Protein AF-A0A8B3CNL2-F1 (afdb_monomer_lite)

Radius of gyration: 16.69 Å; chains: 1; bounding box: 43×37×47 Å

Organism: NCBI:txid2202203

Structure (mmCIF, N/CA/C/O backbone):
data_AF-A0A8B3CNL2-F1
#
_entry.id   AF-A0A8B3CNL2-F1
#
loop_
_atom_site.group_PDB
_atom_site.id
_atom_site.type_symbol
_atom_site.label_atom_id
_atom_site.label_alt_id
_atom_site.label_comp_id
_atom_site.label_asym_id
_atom_site.label_entity_id
_atom_site.label_seq_id
_atom_site.pdbx_PDB_ins_code
_atom_site.Cartn_x
_atom_site.Cartn_y
_atom_site.Cartn_z
_atom_site.occupancy
_atom_site.B_iso_or_equiv
_atom_site.auth_seq_id
_atom_site.auth_comp_id
_atom_site.auth_asym_id
_atom_site.auth_atom_id
_atom_site.pdbx_PDB_model_num
ATOM 1 N N . MET A 1 1 ? 5.196 19.266 25.431 1.00 37.97 1 MET A N 1
ATOM 2 C CA . MET A 1 1 ? 5.247 17.892 25.971 1.00 37.97 1 MET A CA 1
ATOM 3 C C . MET A 1 1 ? 4.183 17.103 25.233 1.00 37.97 1 MET A C 1
ATOM 5 O O . MET A 1 1 ? 3.010 17.310 25.505 1.00 37.97 1 MET A O 1
ATOM 9 N N . GLN A 1 2 ? 4.574 16.337 24.215 1.00 43.78 2 GLN A N 1
ATOM 10 C CA . GLN A 1 2 ? 3.650 15.496 23.451 1.00 43.78 2 GLN A CA 1
ATOM 11 C C . GLN A 1 2 ? 3.254 14.327 24.362 1.00 43.78 2 GLN A C 1
ATOM 13 O O . GLN A 1 2 ? 4.122 13.695 24.964 1.00 43.78 2 GLN A O 1
ATOM 18 N N . THR A 1 3 ? 1.959 14.149 24.612 1.00 53.44 3 THR A N 1
ATOM 19 C CA . THR A 1 3 ? 1.477 13.193 25.622 1.00 53.44 3 THR A CA 1
ATOM 20 C C . THR A 1 3 ? 1.691 11.755 25.136 1.00 53.44 3 THR A C 1
ATOM 22 O O . THR A 1 3 ? 1.589 11.479 23.944 1.00 53.44 3 THR A O 1
ATOM 25 N N . GLY A 1 4 ? 1.997 10.816 26.039 1.00 67.25 4 GLY A N 1
ATOM 26 C CA . GLY A 1 4 ? 2.358 9.438 25.661 1.00 67.25 4 GLY A CA 1
ATOM 27 C C . GLY A 1 4 ? 1.296 8.680 24.845 1.00 67.25 4 GLY A C 1
ATOM 28 O O . GLY A 1 4 ? 1.639 7.748 24.124 1.00 67.25 4 GLY A O 1
ATOM 29 N N . ALA A 1 5 ? 0.026 9.094 24.914 1.00 62.75 5 ALA A N 1
ATOM 30 C CA . ALA A 1 5 ? -1.052 8.552 24.086 1.00 62.75 5 ALA A CA 1
ATOM 31 C C . ALA A 1 5 ? -0.932 8.996 22.617 1.00 62.75 5 ALA A C 1
ATOM 33 O O . ALA A 1 5 ? -0.961 8.160 21.721 1.00 62.75 5 ALA A O 1
ATOM 34 N N . GLU A 1 6 ? -0.683 10.286 22.373 1.00 66.62 6 GLU A N 1
ATOM 35 C CA . GLU A 1 6 ? -0.490 10.833 21.025 1.00 66.62 6 GLU A CA 1
ATOM 36 C C . GLU A 1 6 ? 0.709 10.179 20.324 1.00 66.62 6 GLU A C 1
ATOM 38 O O . GLU A 1 6 ? 0.633 9.807 19.153 1.00 66.62 6 GLU A O 1
ATOM 43 N N . GLN A 1 7 ? 1.802 9.969 21.062 1.00 68.38 7 GLN A N 1
ATOM 44 C CA . GLN A 1 7 ? 2.994 9.320 20.524 1.00 68.38 7 GLN A CA 1
ATOM 45 C C . GLN A 1 7 ? 2.753 7.839 20.197 1.00 68.38 7 GLN A C 1
ATOM 47 O O . GLN A 1 7 ? 3.149 7.375 19.130 1.00 68.38 7 GLN A O 1
ATOM 52 N N . LYS A 1 8 ? 2.019 7.118 21.054 1.00 71.25 8 LYS A N 1
ATOM 53 C CA . LYS A 1 8 ? 1.598 5.737 20.784 1.00 71.25 8 LYS A CA 1
ATOM 54 C C . LYS A 1 8 ? 0.733 5.641 19.523 1.00 71.25 8 LYS A C 1
ATOM 56 O O . LYS A 1 8 ? 0.956 4.750 18.706 1.00 71.25 8 LYS A O 1
ATOM 61 N N . THR A 1 9 ? -0.216 6.557 19.346 1.00 72.38 9 THR A N 1
ATOM 62 C CA . THR A 1 9 ? -1.092 6.597 18.167 1.00 72.38 9 THR A CA 1
ATOM 63 C C . THR A 1 9 ? -0.294 6.896 16.897 1.00 72.38 9 THR A C 1
ATOM 65 O O . THR A 1 9 ? -0.467 6.212 15.890 1.00 72.38 9 THR A O 1
ATOM 68 N N . GLN A 1 10 ? 0.671 7.820 16.942 1.00 68.75 10 GLN A N 1
ATOM 69 C CA . GLN A 1 10 ? 1.579 8.071 15.813 1.00 68.75 10 GLN A CA 1
ATOM 70 C C . GLN A 1 10 ? 2.458 6.859 15.466 1.00 68.75 10 GLN A C 1
ATOM 72 O O . GLN A 1 10 ? 2.643 6.554 14.286 1.00 68.75 10 GLN A O 1
ATOM 77 N N . ASP A 1 11 ? 2.970 6.132 16.460 1.00 71.69 11 ASP A N 1
ATOM 78 C CA . ASP A 1 11 ? 3.760 4.919 16.222 1.00 71.69 11 ASP A CA 1
ATOM 79 C C . ASP A 1 11 ? 2.906 3.785 15.631 1.00 71.69 11 ASP A C 1
ATOM 81 O O . ASP A 1 11 ? 3.367 3.052 14.753 1.00 71.69 11 ASP A O 1
ATOM 85 N N . GLN A 1 12 ? 1.632 3.684 16.022 1.00 71.38 12 GLN A N 1
ATOM 86 C CA . GLN A 1 12 ? 0.676 2.765 15.398 1.00 71.38 12 GLN A CA 1
ATOM 87 C C . GLN A 1 12 ? 0.385 3.128 13.940 1.00 71.38 12 GLN A C 1
ATOM 89 O O . GLN A 1 12 ? 0.346 2.228 13.102 1.00 71.38 12 GLN A O 1
ATOM 94 N N . VAL A 1 13 ? 0.243 4.418 13.608 1.00 69.56 13 VAL A N 1
ATOM 95 C CA . VAL A 1 13 ? 0.100 4.868 12.211 1.00 69.56 13 VAL A CA 1
ATOM 96 C C . VAL A 1 13 ? 1.340 4.502 11.398 1.00 69.56 13 VAL A C 1
ATOM 98 O O . VAL A 1 13 ? 1.204 3.987 10.293 1.00 69.56 13 VAL A O 1
ATOM 101 N N . ARG A 1 14 ? 2.548 4.708 11.938 1.00 69.00 14 ARG A N 1
ATOM 102 C CA . ARG A 1 14 ? 3.799 4.324 11.260 1.00 69.00 14 ARG A CA 1
ATOM 103 C C . ARG A 1 14 ? 3.884 2.816 11.028 1.00 69.00 14 ARG A C 1
ATOM 105 O O . ARG A 1 14 ? 4.219 2.408 9.920 1.00 69.00 14 ARG A O 1
ATOM 112 N N . LYS A 1 15 ? 3.529 2.002 12.032 1.00 69.25 15 LYS A N 1
ATOM 113 C CA . LYS A 1 15 ? 3.458 0.536 11.906 1.00 69.25 15 LYS A CA 1
ATOM 114 C C . LYS A 1 15 ? 2.425 0.118 10.858 1.00 69.25 15 LYS A C 1
ATOM 116 O O . LYS A 1 15 ? 2.723 -0.755 10.063 1.00 69.25 15 LYS A O 1
ATOM 121 N N . LEU A 1 16 ? 1.242 0.738 10.826 1.00 70.06 16 LEU A N 1
ATOM 122 C CA . LEU A 1 16 ? 0.204 0.484 9.814 1.00 70.06 16 LEU A CA 1
ATOM 123 C C . LEU A 1 16 ? 0.663 0.880 8.408 1.00 70.06 16 LEU A C 1
ATOM 125 O O . LEU A 1 16 ? 0.439 0.149 7.450 1.00 70.06 16 LEU A O 1
ATOM 129 N N . PHE A 1 17 ? 1.331 2.019 8.277 1.00 67.88 17 PHE A N 1
ATOM 130 C CA . PHE A 1 17 ? 1.839 2.488 6.998 1.00 67.88 17 PHE A CA 1
ATOM 131 C C . PHE A 1 17 ? 2.922 1.555 6.434 1.00 67.88 17 PHE A C 1
ATOM 133 O O . PHE A 1 17 ? 2.858 1.191 5.263 1.00 67.88 17 PHE A O 1
ATOM 140 N N . SER A 1 18 ? 3.862 1.090 7.266 1.00 61.88 18 SER A N 1
ATOM 141 C CA . SER A 1 18 ? 4.955 0.206 6.827 1.00 61.88 18 SER A CA 1
ATOM 142 C C . SER A 1 18 ? 4.516 -1.211 6.440 1.00 61.88 18 SER A C 1
ATOM 144 O O . SER A 1 18 ? 5.281 -1.930 5.796 1.00 61.88 18 SER A O 1
ATOM 146 N N . VAL A 1 19 ? 3.301 -1.618 6.823 1.00 59.56 19 VAL A N 1
ATOM 147 C CA . VAL A 1 19 ? 2.762 -2.968 6.589 1.00 59.56 19 VAL A CA 1
ATOM 148 C C . VAL A 1 19 ? 1.563 -3.027 5.641 1.00 59.56 19 VAL A C 1
ATOM 150 O O . VAL A 1 19 ? 1.263 -4.114 5.155 1.00 59.56 19 VAL A O 1
ATOM 153 N N . LEU A 1 20 ? 0.853 -1.913 5.406 1.00 60.22 20 LEU A N 1
ATOM 154 C CA . LEU A 1 20 ? -0.272 -1.810 4.454 1.00 60.22 20 LEU A CA 1
ATOM 155 C C . LEU A 1 20 ? 0.169 -1.435 3.038 1.00 60.22 20 LEU A C 1
ATOM 157 O O . LEU A 1 20 ? -0.590 -1.651 2.088 1.00 60.22 20 LEU A O 1
ATOM 161 N N . TYR A 1 21 ? 1.389 -0.915 2.914 1.00 57.56 21 TYR A N 1
ATOM 162 C CA . TYR A 1 21 ? 2.076 -0.683 1.648 1.00 57.56 21 TYR A CA 1
ATOM 163 C C . TYR A 1 21 ? 3.350 -1.538 1.545 1.00 57.56 21 TYR A C 1
ATOM 165 O O . TYR A 1 21 ? 4.436 -0.997 1.326 1.00 57.56 21 TYR A O 1
ATOM 173 N N . PRO A 1 22 ? 3.254 -2.866 1.754 1.00 46.69 22 PRO A N 1
ATOM 174 C CA . PRO A 1 22 ? 4.376 -3.749 1.534 1.00 46.69 22 PRO A CA 1
ATOM 175 C C . PRO A 1 22 ? 4.642 -3.870 0.031 1.00 46.69 22 PRO A C 1
ATOM 177 O O . PRO A 1 22 ? 3.729 -3.773 -0.787 1.00 46.69 22 PRO A O 1
ATOM 180 N N . PHE A 1 23 ? 5.904 -4.101 -0.314 1.00 40.19 23 PHE A N 1
ATOM 181 C CA . PHE A 1 23 ? 6.358 -4.495 -1.649 1.00 40.19 23 PHE A CA 1
ATOM 182 C C . PHE A 1 23 ? 5.441 -5.606 -2.216 1.00 40.19 23 PHE A C 1
ATOM 184 O O . PHE A 1 23 ? 5.433 -6.695 -1.643 1.00 40.19 23 PHE A O 1
ATOM 191 N N . PRO A 1 24 ? 4.650 -5.396 -3.291 1.00 32.75 24 PRO A N 1
ATOM 192 C CA . PRO A 1 24 ? 3.971 -6.509 -3.943 1.00 32.75 24 PRO A CA 1
ATOM 193 C C . PRO A 1 24 ? 4.996 -7.499 -4.500 1.00 32.75 24 PRO A C 1
ATOM 195 O O . PRO A 1 24 ? 5.929 -7.117 -5.213 1.00 32.75 24 PRO A O 1
ATOM 198 N N . ALA A 1 25 ? 4.794 -8.785 -4.226 1.00 29.20 25 ALA A N 1
ATOM 199 C CA . ALA A 1 25 ? 5.351 -9.820 -5.074 1.00 29.20 25 ALA A CA 1
ATOM 200 C C . ALA A 1 25 ? 4.767 -9.692 -6.484 1.00 29.20 25 ALA A C 1
ATOM 202 O O . ALA A 1 25 ? 3.577 -9.420 -6.644 1.00 29.20 25 ALA A O 1
ATOM 203 N N . SER A 1 26 ? 5.636 -9.865 -7.479 1.00 31.03 26 SER A N 1
ATOM 204 C CA . SER A 1 26 ? 5.380 -9.829 -8.925 1.00 31.03 26 SER A CA 1
ATOM 205 C C . SER A 1 26 ? 3.913 -10.008 -9.349 1.00 31.03 26 SER A C 1
ATOM 207 O O . SER A 1 26 ? 3.307 -11.042 -9.066 1.00 31.03 26 SER A O 1
ATOM 209 N N . ALA A 1 27 ? 3.402 -9.091 -10.176 1.00 28.64 27 ALA A N 1
ATOM 210 C CA . ALA A 1 27 ? 2.137 -9.265 -10.900 1.00 28.64 27 ALA A CA 1
ATOM 211 C C . ALA A 1 27 ? 2.223 -10.323 -12.030 1.00 28.64 27 ALA A C 1
ATOM 213 O O . ALA A 1 27 ? 1.270 -10.507 -12.787 1.00 28.64 27 ALA A O 1
ATOM 214 N N . SER A 1 28 ? 3.350 -11.035 -12.164 1.00 25.55 28 SER A N 1
ATOM 215 C CA . SER A 1 28 ? 3.539 -12.100 -13.146 1.00 25.55 28 SER A CA 1
ATOM 216 C C . SER A 1 28 ? 3.867 -13.449 -12.480 1.00 25.55 28 SER A C 1
ATOM 218 O O . SER A 1 28 ? 5.004 -13.815 -12.229 1.00 25.55 28 SER A O 1
ATOM 220 N N . SER A 1 29 ? 2.814 -14.227 -12.210 1.00 27.08 29 SER A N 1
ATOM 221 C CA . SER A 1 29 ? 2.801 -15.696 -12.059 1.00 27.08 29 SER A CA 1
ATOM 222 C C . SER A 1 29 ? 3.840 -16.405 -11.156 1.00 27.08 29 SER A C 1
ATOM 224 O O . SER A 1 29 ? 5.024 -16.499 -11.464 1.00 27.08 29 SER A O 1
ATOM 226 N N . SER A 1 30 ? 3.301 -17.158 -10.187 1.00 26.55 30 SER A N 1
ATOM 227 C CA . SER A 1 30 ? 3.907 -18.265 -9.416 1.00 26.55 30 SER A CA 1
ATOM 228 C C . SER A 1 30 ? 5.104 -17.920 -8.519 1.00 26.55 30 SER A C 1
ATOM 230 O O . SER A 1 30 ? 6.112 -17.392 -8.968 1.00 26.55 30 SER A O 1
ATOM 232 N N . ALA A 1 31 ? 4.974 -18.278 -7.238 1.00 32.25 31 ALA A N 1
ATOM 233 C CA . ALA A 1 31 ? 5.946 -18.115 -6.158 1.00 32.25 31 ALA A CA 1
ATOM 234 C C . ALA A 1 31 ? 7.416 -18.244 -6.601 1.00 32.25 31 ALA A C 1
ATOM 236 O O . ALA A 1 31 ? 7.832 -19.292 -7.102 1.00 32.25 31 ALA A O 1
ATOM 237 N N . ARG A 1 32 ? 8.224 -17.202 -6.363 1.00 27.97 32 ARG A N 1
ATOM 238 C CA . ARG A 1 32 ? 9.680 -17.252 -6.556 1.00 27.97 32 ARG A CA 1
ATOM 239 C C . ARG A 1 32 ? 10.443 -16.662 -5.374 1.00 27.97 32 ARG A C 1
ATOM 241 O O . ARG A 1 32 ? 10.037 -15.662 -4.781 1.00 27.97 32 ARG A O 1
ATOM 248 N N . SER A 1 33 ? 11.550 -17.344 -5.074 1.00 32.00 33 SER A N 1
ATOM 249 C CA . SER A 1 33 ? 12.699 -16.885 -4.283 1.00 32.00 33 SER A CA 1
ATOM 250 C C . SER A 1 33 ? 13.167 -15.498 -4.738 1.00 32.00 33 SER A C 1
ATOM 252 O O . SER A 1 33 ? 12.973 -15.121 -5.893 1.00 32.00 33 SER A O 1
ATOM 254 N N . LEU A 1 34 ? 13.842 -14.766 -3.852 1.00 36.00 34 LEU A N 1
ATOM 255 C CA . LEU A 1 34 ? 14.415 -13.441 -4.118 1.00 36.00 34 LEU A CA 1
ATOM 256 C C . LEU A 1 34 ? 15.553 -13.412 -5.144 1.00 36.00 34 LEU A C 1
ATOM 258 O O . LEU A 1 34 ? 15.950 -12.332 -5.568 1.00 36.00 34 LEU A O 1
ATOM 262 N N . ASP A 1 35 ? 15.976 -14.568 -5.650 1.00 35.84 35 ASP A N 1
ATOM 263 C CA . ASP A 1 35 ? 16.747 -14.659 -6.898 1.00 35.84 35 ASP A CA 1
ATOM 264 C C . ASP A 1 35 ? 15.918 -14.245 -8.139 1.00 35.84 35 ASP A C 1
ATOM 266 O O . ASP A 1 35 ? 16.423 -14.215 -9.260 1.00 35.84 35 ASP A O 1
ATOM 270 N N . GLY A 1 36 ? 14.631 -13.930 -7.949 1.00 37.22 36 GLY A N 1
ATOM 271 C CA . GLY A 1 36 ? 13.669 -13.546 -8.975 1.00 37.22 36 GLY A CA 1
ATOM 272 C C . GLY A 1 36 ? 12.764 -12.389 -8.558 1.00 37.22 36 GLY A C 1
ATOM 273 O O . GLY A 1 36 ? 11.556 -12.481 -8.763 1.00 37.22 36 GLY A O 1
ATOM 274 N N . VAL A 1 37 ? 13.318 -11.304 -7.993 1.00 37.09 37 VAL A N 1
ATOM 275 C CA . VAL A 1 37 ? 12.603 -10.012 -7.992 1.00 37.09 37 VAL A CA 1
ATOM 276 C C . VAL A 1 37 ? 12.247 -9.708 -9.442 1.00 37.09 37 VAL A C 1
ATOM 278 O O . VAL A 1 37 ? 13.148 -9.567 -10.273 1.00 37.09 37 VAL A O 1
ATOM 281 N N . ASP A 1 38 ? 10.943 -9.698 -9.743 1.00 39.16 38 ASP A N 1
ATOM 282 C CA . ASP A 1 38 ? 10.483 -9.450 -11.099 1.00 39.16 38 ASP A CA 1
ATOM 283 C C . ASP A 1 38 ? 11.015 -8.087 -11.517 1.00 39.16 38 ASP A C 1
ATOM 285 O O . ASP A 1 38 ? 10.802 -7.090 -10.809 1.00 39.16 38 ASP A O 1
ATOM 289 N N . PRO A 1 39 ? 11.698 -8.037 -12.659 1.00 33.69 39 PRO A N 1
ATOM 290 C CA . PRO A 1 39 ? 11.959 -6.797 -13.309 1.00 33.69 39 PRO A CA 1
ATOM 291 C C . PRO A 1 39 ? 10.743 -5.787 -13.268 1.00 33.69 39 PRO A C 1
ATOM 293 O O . PRO A 1 39 ? 10.879 -4.572 -13.127 1.00 33.69 39 PRO A O 1
ATOM 296 N N . SER A 1 40 ? 9.483 -6.177 -13.327 1.00 42.88 40 SER A N 1
ATOM 297 C CA . SER A 1 40 ? 8.391 -5.184 -13.358 1.00 42.88 40 SER A CA 1
ATOM 298 C C . SER A 1 40 ? 8.047 -4.491 -12.017 1.00 42.88 40 SER A C 1
ATOM 300 O O . SER A 1 40 ? 6.970 -3.894 -11.928 1.00 42.88 40 SER A O 1
ATOM 302 N N . TYR A 1 41 ? 8.859 -4.599 -10.954 1.00 52.41 41 TYR A N 1
ATOM 303 C CA . TYR A 1 41 ? 8.486 -4.059 -9.641 1.00 52.41 41 TYR A CA 1
ATOM 304 C C . TYR A 1 41 ? 8.329 -2.531 -9.632 1.00 52.41 41 TYR A C 1
ATOM 306 O O . TYR A 1 41 ? 9.268 -1.772 -9.868 1.00 52.41 41 TYR A O 1
ATOM 314 N N . ASN A 1 42 ? 7.133 -2.092 -9.247 1.00 53.28 42 ASN A N 1
ATOM 315 C CA . ASN A 1 42 ? 6.808 -0.706 -8.967 1.00 53.28 42 ASN A CA 1
ATOM 316 C C . ASN A 1 42 ? 5.798 -0.688 -7.803 1.00 53.28 42 ASN A C 1
ATOM 318 O O . ASN A 1 42 ? 4.735 -1.298 -7.937 1.00 53.28 42 ASN A O 1
ATOM 322 N N . PRO A 1 43 ? 6.078 -0.002 -6.675 1.00 59.44 43 PRO A N 1
ATOM 323 C CA . PRO A 1 43 ? 5.156 0.073 -5.533 1.00 59.44 43 PRO A CA 1
ATOM 324 C C . PRO A 1 43 ? 3.828 0.760 -5.883 1.00 59.44 43 PRO A C 1
ATOM 326 O O . PRO A 1 43 ? 2.867 0.682 -5.125 1.00 59.44 43 PRO A O 1
ATOM 329 N N . PHE A 1 44 ? 3.771 1.434 -7.032 1.00 63.66 44 PHE A N 1
ATOM 330 C CA . PHE A 1 44 ? 2.598 2.093 -7.589 1.00 63.66 44 PHE A CA 1
ATOM 331 C C . PHE A 1 44 ? 2.021 1.315 -8.785 1.00 63.66 44 PHE A C 1
ATOM 333 O O . PHE A 1 44 ? 1.422 1.910 -9.680 1.00 63.66 44 PHE A O 1
ATOM 340 N N . ALA A 1 45 ? 2.285 0.010 -8.899 1.00 60.06 45 ALA A N 1
ATOM 341 C CA . ALA A 1 45 ? 1.690 -0.829 -9.936 1.00 60.06 45 ALA A CA 1
ATOM 342 C C . ALA A 1 45 ? 0.175 -1.010 -9.726 1.00 60.06 45 ALA A C 1
ATOM 344 O O . ALA A 1 45 ? -0.352 -0.827 -8.629 1.00 60.06 45 ALA A O 1
ATOM 345 N N . ALA A 1 46 ? -0.525 -1.355 -10.810 1.00 51.88 46 ALA A N 1
ATOM 346 C CA . ALA A 1 46 ? -1.970 -1.544 -10.800 1.00 51.88 46 ALA A CA 1
ATOM 347 C C . ALA A 1 46 ? -2.397 -2.674 -9.852 1.00 51.88 46 ALA A C 1
ATOM 349 O O . ALA A 1 46 ? -1.693 -3.665 -9.670 1.00 51.88 46 ALA A O 1
ATOM 350 N N . ILE A 1 47 ? -3.590 -2.519 -9.290 1.00 64.19 47 ILE A N 1
ATOM 351 C CA . ILE A 1 47 ? -4.163 -3.429 -8.303 1.00 64.19 47 ILE A CA 1
ATOM 352 C C . ILE A 1 47 ? -4.761 -4.640 -9.005 1.00 64.19 47 ILE A C 1
ATOM 354 O O . ILE A 1 47 ? -5.684 -4.501 -9.810 1.00 64.19 47 ILE A O 1
ATOM 358 N N . THR A 1 48 ? -4.271 -5.827 -8.66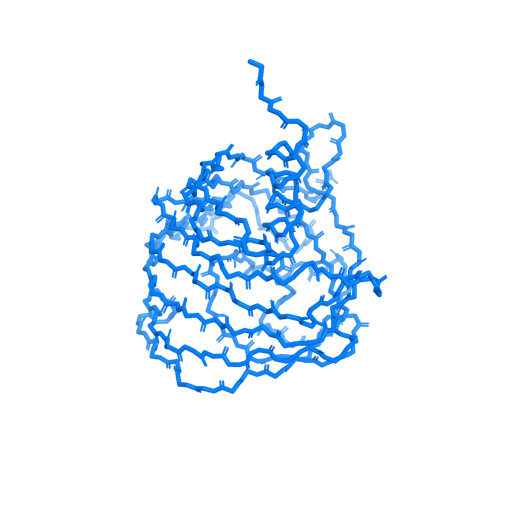4 1.00 58.72 48 THR A N 1
ATOM 359 C CA . THR A 1 48 ? -4.796 -7.095 -9.172 1.00 58.72 48 THR A CA 1
ATOM 360 C C . THR A 1 48 ? -4.936 -8.111 -8.053 1.00 58.72 48 THR A C 1
ATOM 362 O O . THR A 1 48 ? -4.106 -8.181 -7.151 1.00 58.72 48 THR A O 1
ATOM 365 N N . THR A 1 49 ? -5.982 -8.925 -8.130 1.00 60.12 49 THR A N 1
ATOM 366 C CA . THR A 1 49 ? -6.172 -10.092 -7.269 1.00 60.12 49 THR A CA 1
ATOM 367 C C . THR A 1 49 ? -5.112 -11.147 -7.583 1.00 60.12 49 THR A C 1
ATOM 369 O O . THR A 1 49 ? -4.897 -11.457 -8.756 1.00 60.12 49 THR A O 1
ATOM 372 N N . GLN A 1 50 ? -4.469 -11.730 -6.567 1.00 63.16 50 GLN A N 1
ATOM 373 C CA . GLN A 1 50 ? -3.435 -12.749 -6.775 1.00 63.16 50 GLN A CA 1
ATOM 374 C C . GLN A 1 50 ? -3.325 -13.746 -5.615 1.00 63.16 50 GLN A C 1
ATOM 376 O O . GLN A 1 50 ? -3.728 -13.476 -4.485 1.00 63.16 50 GLN A O 1
ATOM 381 N N . ALA A 1 51 ? -2.768 -14.925 -5.903 1.00 68.31 51 ALA A N 1
ATOM 382 C CA . ALA A 1 51 ? -2.269 -15.805 -4.852 1.00 68.31 51 ALA A CA 1
ATOM 383 C C . ALA A 1 51 ? -1.068 -15.138 -4.169 1.00 68.31 51 ALA A C 1
ATOM 385 O O . ALA A 1 51 ? -0.241 -14.528 -4.850 1.00 68.31 51 ALA A O 1
ATOM 386 N N . CYS A 1 52 ? -0.964 -15.282 -2.849 1.00 74.81 52 CYS A N 1
ATOM 387 C CA . CYS A 1 52 ? 0.100 -14.618 -2.107 1.00 74.81 52 CYS A CA 1
ATOM 388 C C . CYS A 1 52 ? 1.446 -15.320 -2.316 1.00 74.81 52 CYS A C 1
ATOM 390 O O . CYS A 1 52 ? 1.489 -16.553 -2.414 1.00 74.81 52 CYS A O 1
ATOM 392 N N . GLN A 1 53 ? 2.550 -14.566 -2.371 1.00 70.62 53 GLN A N 1
ATOM 393 C CA . GLN A 1 53 ? 3.866 -15.079 -2.793 1.00 70.62 53 GLN A CA 1
ATOM 394 C C . GLN A 1 53 ? 4.315 -16.329 -2.040 1.00 70.62 53 GLN A C 1
ATOM 396 O O . GLN A 1 53 ? 4.887 -17.244 -2.632 1.00 70.62 53 GLN A O 1
ATOM 401 N N . LEU A 1 54 ? 4.090 -16.351 -0.727 1.00 72.69 54 LEU A N 1
ATOM 402 C CA . LEU A 1 54 ? 4.562 -17.395 0.181 1.00 72.69 54 LEU A CA 1
ATOM 403 C C . LEU A 1 54 ? 3.418 -18.309 0.660 1.00 72.69 54 LEU A C 1
ATOM 405 O O . LEU A 1 54 ? 3.593 -19.087 1.602 1.00 72.69 54 LEU A O 1
ATOM 409 N N . GLY A 1 55 ? 2.254 -18.227 0.012 1.00 78.50 55 GLY A N 1
ATOM 410 C CA . GLY A 1 55 ? 1.060 -19.019 0.306 1.00 78.50 55 GLY A CA 1
ATOM 411 C C . GLY A 1 55 ? -0.052 -18.233 1.002 1.00 78.50 55 GLY A C 1
ATOM 412 O O . GLY A 1 55 ? 0.150 -17.116 1.467 1.00 78.50 55 GLY A O 1
ATOM 413 N N . GLY A 1 56 ? -1.237 -18.838 1.071 1.00 84.19 56 GLY A N 1
ATOM 414 C CA . GLY A 1 56 ? -2.472 -18.146 1.454 1.00 84.19 56 GLY A CA 1
ATOM 415 C C . GLY A 1 56 ? -3.152 -17.485 0.257 1.00 84.19 56 GLY A C 1
ATOM 416 O O . GLY A 1 56 ? -2.733 -17.670 -0.890 1.00 84.19 56 GLY A O 1
ATOM 417 N N . THR A 1 57 ? -4.227 -16.742 0.517 1.00 83.81 57 THR A N 1
ATOM 418 C CA . THR A 1 57 ? -5.030 -16.127 -0.549 1.00 83.81 57 THR A CA 1
ATOM 419 C C . THR A 1 57 ? -5.399 -14.683 -0.249 1.00 83.81 57 THR A C 1
ATOM 421 O O . THR A 1 57 ? -5.541 -14.277 0.907 1.00 83.81 57 THR A O 1
ATOM 424 N N . GLN A 1 58 ? -5.559 -13.919 -1.325 1.00 85.38 58 GLN A N 1
ATOM 425 C CA . GLN A 1 58 ? -6.089 -12.569 -1.325 1.00 85.38 58 GLN A CA 1
ATOM 426 C C . GLN A 1 58 ? -7.244 -12.506 -2.327 1.00 85.38 58 GLN A C 1
ATOM 428 O O . GLN A 1 58 ? -7.111 -12.974 -3.459 1.00 85.38 58 GLN A O 1
ATOM 433 N N . THR A 1 59 ? -8.362 -11.901 -1.933 1.00 83.94 59 THR A N 1
ATOM 434 C CA . THR A 1 59 ? -9.473 -11.571 -2.834 1.00 83.94 59 THR A CA 1
ATOM 435 C C . THR A 1 59 ? -9.760 -10.077 -2.799 1.00 83.94 59 THR A C 1
ATOM 437 O O . THR A 1 59 ? -9.528 -9.413 -1.788 1.00 83.94 59 THR A O 1
ATOM 440 N N . ILE A 1 60 ? -10.229 -9.542 -3.925 1.00 85.69 60 ILE A N 1
ATOM 441 C CA . ILE A 1 60 ? -10.621 -8.142 -4.076 1.00 85.69 60 ILE A CA 1
ATOM 442 C C . ILE A 1 60 ? -12.018 -8.142 -4.683 1.00 85.69 60 ILE A C 1
ATOM 444 O O . ILE A 1 60 ? -12.184 -8.541 -5.835 1.00 85.69 60 ILE A O 1
ATOM 448 N N . ASP A 1 61 ? -12.996 -7.683 -3.911 1.00 87.56 61 ASP A N 1
ATOM 449 C CA . ASP A 1 61 ? -14.383 -7.562 -4.346 1.00 87.56 61 ASP A CA 1
ATOM 450 C C . ASP A 1 61 ? -14.753 -6.083 -4.489 1.00 87.56 61 ASP A C 1
ATOM 452 O O . ASP A 1 61 ? -14.632 -5.303 -3.541 1.00 87.56 61 ASP A O 1
ATOM 456 N N . GLY A 1 62 ? -15.211 -5.692 -5.678 1.00 85.69 62 GLY A N 1
ATOM 457 C CA . GLY A 1 62 ? -15.623 -4.326 -5.992 1.00 85.69 62 GLY A CA 1
ATOM 458 C C . GLY A 1 62 ? -15.360 -3.957 -7.451 1.00 85.69 62 GLY A C 1
ATOM 459 O O . GLY A 1 62 ? -15.001 -4.808 -8.264 1.00 85.69 62 GLY A O 1
ATOM 460 N N . THR A 1 63 ? -15.567 -2.684 -7.792 1.00 86.12 63 THR A N 1
ATOM 461 C CA . THR A 1 63 ? -15.332 -2.168 -9.149 1.00 86.12 63 THR A CA 1
ATOM 462 C C . THR A 1 63 ? -14.125 -1.250 -9.151 1.00 86.12 63 THR A C 1
ATOM 464 O O . THR A 1 63 ? -14.117 -0.252 -8.440 1.00 86.12 63 THR A O 1
ATOM 467 N N . ILE A 1 64 ? -13.144 -1.567 -9.995 1.00 83.50 64 ILE A N 1
ATOM 468 C CA . ILE A 1 64 ? -11.970 -0.727 -10.228 1.00 83.50 64 ILE A CA 1
ATOM 469 C C . ILE A 1 64 ? -12.085 -0.137 -11.628 1.00 83.50 64 ILE A C 1
ATOM 471 O O . ILE A 1 64 ? -12.085 -0.871 -12.618 1.00 83.50 64 ILE A O 1
ATOM 475 N N . THR A 1 65 ? -12.137 1.187 -11.717 1.00 84.75 65 THR A N 1
ATOM 476 C CA . THR A 1 65 ? -11.968 1.889 -12.986 1.00 84.75 65 THR A CA 1
ATOM 477 C C . THR A 1 65 ? -10.490 2.170 -13.177 1.00 84.75 65 THR A C 1
ATOM 479 O O . THR A 1 65 ? -9.865 2.882 -12.395 1.00 84.75 65 THR A O 1
ATOM 482 N N . ASN A 1 66 ? -9.920 1.598 -14.230 1.00 80.69 66 ASN A N 1
ATOM 483 C CA . ASN A 1 66 ? -8.518 1.762 -14.565 1.00 80.69 66 ASN A CA 1
ATOM 484 C C . ASN A 1 66 ? -8.400 2.310 -15.990 1.00 80.69 66 ASN A C 1
ATOM 486 O O . ASN A 1 66 ? -8.992 1.765 -16.922 1.00 80.69 66 ASN A O 1
ATOM 490 N N . SER A 1 67 ? -7.636 3.387 -16.160 1.00 75.88 67 SER A N 1
ATOM 491 C CA . SER A 1 67 ? -7.280 3.911 -17.478 1.00 75.88 67 SER A CA 1
ATOM 492 C C . SER A 1 67 ? -5.777 4.139 -17.601 1.00 75.88 67 SER A C 1
ATOM 494 O O . SER A 1 67 ? -5.063 4.285 -16.606 1.00 75.88 67 SER A O 1
ATOM 496 N N . ASN A 1 68 ? -5.296 4.180 -18.848 1.00 75.88 68 ASN A N 1
ATOM 497 C CA . ASN A 1 68 ? -3.877 4.345 -19.169 1.00 75.88 68 ASN A CA 1
ATOM 498 C C . ASN A 1 68 ? -3.001 3.265 -18.498 1.00 75.88 68 ASN A C 1
ATOM 500 O O . ASN A 1 68 ? -2.014 3.572 -17.844 1.00 75.88 68 ASN A O 1
ATOM 504 N N . ASN A 1 69 ? -3.385 1.989 -18.631 1.00 70.50 69 ASN A N 1
ATOM 505 C CA . ASN A 1 69 ? -2.625 0.832 -18.128 1.00 70.50 69 ASN A CA 1
ATOM 506 C C . ASN A 1 69 ? -2.242 0.904 -16.632 1.00 70.50 69 ASN A C 1
ATOM 508 O O . ASN A 1 69 ? -1.141 0.513 -16.244 1.00 70.50 69 ASN A O 1
ATOM 512 N N . GLY A 1 70 ? -3.139 1.389 -15.775 1.00 69.94 70 GLY A N 1
ATOM 513 C CA . GLY A 1 70 ? -2.902 1.512 -14.334 1.00 69.94 70 GLY A CA 1
ATOM 514 C C . GLY A 1 70 ? -2.418 2.875 -13.885 1.00 69.94 70 GLY A C 1
ATOM 515 O O . GLY A 1 70 ? -2.204 3.054 -12.693 1.00 69.94 70 GLY A O 1
ATOM 516 N N . ASP A 1 71 ? -2.255 3.833 -14.797 1.00 81.06 71 ASP A N 1
ATOM 517 C CA . ASP A 1 71 ? -1.799 5.172 -14.431 1.00 81.06 71 ASP A CA 1
ATOM 518 C C . ASP A 1 71 ? -2.900 6.036 -13.821 1.00 81.06 71 ASP A C 1
ATOM 520 O O . ASP A 1 71 ? -2.597 7.034 -13.182 1.00 81.06 71 ASP A O 1
ATOM 524 N N . ASN A 1 72 ? -4.175 5.700 -14.012 1.00 84.25 72 ASN A N 1
ATOM 525 C CA . ASN A 1 72 ? -5.260 6.344 -13.279 1.00 84.25 72 ASN A CA 1
ATOM 526 C C . ASN A 1 72 ? -6.174 5.250 -12.757 1.00 84.25 72 ASN A C 1
ATOM 528 O O . ASN A 1 72 ? -6.696 4.451 -13.541 1.00 84.25 72 ASN A O 1
ATOM 532 N N . VAL A 1 73 ? -6.344 5.231 -11.445 1.00 83.81 73 VAL A N 1
ATOM 533 C CA . VAL A 1 73 ? -7.148 4.241 -10.747 1.00 83.81 73 VAL A CA 1
ATOM 534 C C . VAL A 1 73 ? -8.154 4.984 -9.894 1.00 83.81 73 VAL A C 1
ATOM 536 O O . VAL A 1 73 ? -7.787 5.827 -9.073 1.00 83.81 73 VAL A O 1
ATOM 539 N N . ASP A 1 74 ? -9.414 4.647 -10.117 1.00 88.25 74 ASP A N 1
ATOM 540 C CA . ASP A 1 74 ? -10.543 5.144 -9.357 1.00 88.25 74 ASP A CA 1
ATOM 541 C C . ASP A 1 74 ? -11.374 3.959 -8.871 1.00 88.25 74 ASP A C 1
ATOM 543 O O . ASP A 1 74 ? -11.692 3.044 -9.643 1.00 88.25 74 ASP A O 1
ATOM 547 N N . SER A 1 75 ? -11.655 3.928 -7.576 1.00 86.06 75 SER A N 1
ATOM 548 C CA . SER A 1 75 ? -12.391 2.846 -6.958 1.00 86.06 75 SER A CA 1
ATOM 549 C C . SER A 1 75 ? -12.949 3.249 -5.606 1.00 86.06 75 SER A C 1
ATOM 551 O O . SER A 1 75 ? -12.207 3.705 -4.740 1.00 86.06 75 SER A O 1
ATOM 553 N N . ASP A 1 76 ? -14.213 2.913 -5.374 1.00 90.88 76 ASP A N 1
ATOM 554 C CA . ASP A 1 76 ? -14.863 3.089 -4.081 1.00 90.88 76 ASP A CA 1
ATOM 555 C C . ASP A 1 76 ? -15.052 1.751 -3.366 1.00 90.88 76 ASP A C 1
ATOM 557 O O . ASP A 1 76 ? -15.555 0.786 -3.942 1.00 90.88 76 ASP A O 1
ATOM 561 N N . ASP A 1 77 ? -14.664 1.723 -2.092 1.00 90.56 77 ASP A N 1
ATOM 562 C CA . ASP A 1 77 ? -15.016 0.693 -1.112 1.00 90.56 77 ASP A CA 1
ATOM 563 C C . ASP A 1 77 ? -14.739 -0.757 -1.562 1.00 90.56 77 ASP A C 1
ATOM 565 O O . ASP A 1 77 ? -15.554 -1.659 -1.366 1.00 90.56 77 ASP A O 1
ATOM 569 N N . LEU A 1 78 ? -13.549 -1.003 -2.121 1.00 88.38 78 LEU A N 1
ATOM 570 C CA . LEU A 1 78 ? -13.067 -2.352 -2.418 1.00 88.38 78 LEU A CA 1
ATOM 571 C C . LEU A 1 78 ? -12.900 -3.158 -1.140 1.00 88.38 78 LEU A C 1
ATOM 573 O O . LEU A 1 78 ? -12.151 -2.756 -0.249 1.00 88.38 78 LEU A O 1
ATOM 577 N N . ASN A 1 79 ? -13.475 -4.352 -1.102 1.00 90.44 79 ASN A N 1
ATOM 578 C CA . ASN A 1 79 ? -13.233 -5.303 -0.029 1.00 90.44 79 ASN A CA 1
ATOM 579 C C . ASN A 1 79 ? -12.033 -6.176 -0.377 1.00 90.44 79 ASN A C 1
ATOM 581 O O . ASN A 1 79 ? -12.107 -7.046 -1.240 1.00 90.44 79 ASN A O 1
ATOM 585 N N . TRP A 1 80 ? -10.926 -5.948 0.318 1.00 89.50 80 TRP A N 1
ATOM 586 C CA . TRP A 1 80 ? -9.729 -6.767 0.230 1.00 89.50 80 TRP A CA 1
ATOM 587 C C . TRP A 1 80 ? -9.743 -7.768 1.370 1.00 89.50 80 TRP A C 1
ATOM 589 O O . TRP A 1 80 ? -9.610 -7.384 2.532 1.00 89.50 80 TRP A O 1
ATOM 599 N N . THR A 1 81 ? -9.901 -9.046 1.052 1.00 90.31 81 THR A N 1
ATOM 600 C CA . THR A 1 81 ? -9.885 -10.111 2.055 1.00 90.31 81 THR A CA 1
ATOM 601 C C . THR A 1 81 ? -8.590 -10.889 1.953 1.00 90.31 81 THR A C 1
ATOM 603 O O . THR A 1 81 ? -8.217 -11.353 0.880 1.00 90.31 81 THR A O 1
ATOM 606 N N . TYR A 1 82 ? -7.918 -11.035 3.088 1.00 89.25 82 TYR A N 1
ATOM 607 C CA . TYR A 1 82 ? -6.716 -11.832 3.236 1.00 89.25 82 TYR A CA 1
ATOM 608 C C . TYR A 1 82 ? -7.033 -13.051 4.097 1.00 89.25 82 TYR A C 1
ATOM 610 O O . TYR A 1 82 ? -7.512 -12.917 5.228 1.00 89.25 82 TYR A O 1
ATOM 618 N N . ASP A 1 83 ? -6.729 -14.235 3.578 1.00 90.25 83 ASP A N 1
ATOM 619 C CA . ASP A 1 83 ? -6.775 -15.485 4.329 1.00 90.25 83 ASP A CA 1
ATOM 620 C C . ASP A 1 83 ? -5.367 -16.067 4.416 1.00 90.25 83 ASP A C 1
ATOM 622 O O . ASP A 1 83 ? -4.862 -16.679 3.465 1.00 90.25 83 ASP A O 1
ATOM 626 N N . ASN A 1 84 ? -4.725 -15.822 5.565 1.00 89.50 84 ASN A N 1
ATOM 627 C CA . ASN A 1 84 ? -3.371 -16.271 5.880 1.00 89.50 84 ASN A CA 1
ATOM 628 C C . ASN A 1 84 ? -2.374 -15.967 4.754 1.00 89.50 84 ASN A C 1
ATOM 630 O O . ASN A 1 84 ? -1.508 -16.784 4.438 1.00 89.50 84 ASN A O 1
ATOM 634 N N . CYS A 1 85 ? -2.527 -14.796 4.140 1.00 84.06 85 CYS A N 1
ATOM 635 C CA . CYS A 1 85 ? -1.755 -14.344 2.999 1.00 84.06 85 CYS A CA 1
ATOM 636 C C . CYS A 1 85 ? -0.326 -14.026 3.431 1.00 84.06 85 CYS A C 1
ATOM 638 O O . CYS A 1 85 ? -0.105 -13.128 4.241 1.00 84.06 85 CYS A O 1
ATOM 640 N N . LYS A 1 86 ? 0.649 -14.769 2.917 1.00 82.38 86 LYS A N 1
ATOM 641 C CA . LYS A 1 86 ? 2.059 -14.614 3.264 1.00 82.38 86 LYS A CA 1
ATOM 642 C C . LYS A 1 86 ? 2.805 -13.920 2.136 1.00 82.38 86 LYS A C 1
ATOM 644 O O . LYS A 1 86 ? 2.829 -14.420 1.012 1.00 82.38 86 LYS A O 1
ATOM 649 N N . GLU A 1 87 ? 3.465 -12.819 2.462 1.00 74.94 87 GLU A N 1
ATOM 650 C CA . GLU A 1 87 ? 4.211 -11.992 1.511 1.00 74.94 87 GLU A CA 1
ATOM 651 C C . GLU A 1 87 ? 5.553 -11.569 2.102 1.00 74.94 87 GLU A C 1
ATOM 653 O O . GLU A 1 87 ? 5.688 -11.394 3.317 1.00 74.94 87 GLU A O 1
ATOM 658 N N . ASN A 1 88 ? 6.546 -11.345 1.242 1.00 67.06 88 ASN A N 1
ATOM 659 C CA . ASN A 1 88 ? 7.735 -10.609 1.653 1.00 67.06 88 ASN A CA 1
ATOM 660 C C . ASN A 1 88 ? 7.447 -9.112 1.613 1.00 67.06 88 ASN A C 1
ATOM 662 O O . ASN A 1 88 ? 7.065 -8.568 0.585 1.00 67.06 88 ASN A O 1
ATOM 666 N N . THR A 1 89 ? 7.693 -8.427 2.722 1.00 60.53 89 THR A N 1
ATOM 667 C CA . THR A 1 89 ? 7.514 -6.980 2.826 1.00 60.53 89 THR A CA 1
ATOM 668 C C . THR A 1 89 ? 8.862 -6.288 2.908 1.00 60.53 89 THR A C 1
ATOM 670 O O . THR A 1 89 ? 9.603 -6.492 3.870 1.00 60.53 89 THR A O 1
ATOM 673 N N . ALA A 1 90 ? 9.172 -5.442 1.925 1.00 50.16 90 ALA A N 1
ATOM 674 C CA . ALA A 1 90 ? 10.253 -4.465 2.033 1.00 50.16 90 ALA A CA 1
ATOM 675 C C . ALA A 1 90 ? 9.695 -3.169 2.638 1.00 50.16 90 ALA A C 1
ATOM 677 O O . ALA A 1 90 ? 8.636 -2.707 2.221 1.00 50.16 90 ALA A O 1
ATOM 678 N N . GLY A 1 91 ? 10.397 -2.582 3.609 1.00 50.03 91 GLY A N 1
ATOM 679 C CA . GLY A 1 91 ? 10.020 -1.299 4.226 1.00 50.03 91 GLY A CA 1
ATOM 680 C C . GLY A 1 91 ? 9.524 -1.392 5.670 1.00 50.03 91 GLY A C 1
ATOM 681 O O . GLY A 1 91 ? 9.437 -0.373 6.349 1.00 50.03 91 GLY A O 1
ATOM 682 N N . SER A 1 92 ? 9.279 -2.602 6.182 1.00 49.69 92 SER A N 1
ATOM 683 C CA . SER A 1 92 ? 9.056 -2.814 7.621 1.00 49.69 92 SER A CA 1
ATOM 684 C C . SER A 1 92 ? 10.356 -2.770 8.435 1.00 49.69 92 SER A C 1
ATOM 686 O O . SER A 1 92 ? 10.323 -2.442 9.619 1.00 49.69 92 SER A O 1
ATOM 688 N N . VAL A 1 93 ? 11.497 -3.086 7.812 1.00 56.97 93 VAL A N 1
ATOM 689 C CA . VAL A 1 93 ? 12.828 -3.095 8.436 1.00 56.97 93 VAL A CA 1
ATOM 690 C C . VAL A 1 93 ? 13.854 -2.565 7.432 1.00 56.97 93 VAL A C 1
ATOM 692 O O . VAL A 1 93 ? 13.744 -2.837 6.235 1.00 56.97 93 VAL A O 1
ATOM 695 N N . VAL A 1 94 ? 14.846 -1.815 7.916 1.00 57.72 94 VAL A N 1
ATOM 696 C CA . VAL A 1 94 ? 16.028 -1.397 7.148 1.00 57.72 94 VAL A CA 1
ATOM 697 C C . VAL A 1 94 ? 17.302 -1.922 7.813 1.00 57.72 94 VAL A C 1
ATOM 699 O O . VAL A 1 94 ? 17.319 -2.149 9.024 1.00 57.72 94 VAL A O 1
ATOM 702 N N . ASP A 1 95 ? 18.355 -2.137 7.030 1.00 58.91 95 ASP A N 1
ATOM 703 C CA . ASP A 1 95 ? 19.674 -2.509 7.535 1.00 58.91 95 ASP A CA 1
ATOM 704 C C . ASP A 1 95 ? 20.416 -1.303 8.150 1.00 58.91 95 ASP A C 1
ATOM 706 O O . ASP A 1 95 ? 19.902 -0.182 8.206 1.00 58.91 95 ASP A O 1
ATOM 710 N N . ALA A 1 96 ? 21.654 -1.523 8.606 1.00 58.91 96 ALA A N 1
ATOM 711 C CA . ALA A 1 96 ? 22.489 -0.476 9.203 1.00 58.91 96 ALA A CA 1
ATOM 712 C C . ALA A 1 96 ? 22.810 0.696 8.250 1.00 58.91 96 ALA A C 1
ATOM 714 O O . ALA A 1 96 ? 23.215 1.761 8.714 1.00 58.91 96 ALA A O 1
ATOM 715 N N . ASN A 1 97 ? 22.618 0.516 6.941 1.00 59.91 97 ASN A N 1
ATOM 716 C CA . ASN A 1 97 ? 22.843 1.519 5.903 1.00 59.91 97 ASN A CA 1
ATOM 717 C C . ASN A 1 97 ? 21.530 2.156 5.408 1.00 59.91 97 ASN A C 1
ATOM 719 O O . ASN A 1 97 ? 21.550 2.951 4.468 1.00 59.91 97 ASN A O 1
ATOM 723 N N . GLY A 1 98 ? 20.387 1.822 6.021 1.00 58.31 98 GLY A N 1
ATOM 724 C CA . GLY A 1 98 ? 19.078 2.339 5.625 1.00 58.31 98 GLY A CA 1
ATOM 725 C C . GLY A 1 98 ? 18.503 1.684 4.365 1.00 58.31 98 GLY A C 1
ATOM 726 O O . GLY A 1 98 ? 17.611 2.258 3.736 1.00 58.31 98 GLY A O 1
ATOM 727 N N . VAL A 1 99 ? 19.004 0.507 3.977 1.00 64.62 99 VAL A N 1
ATOM 728 C CA . VAL A 1 99 ? 18.477 -0.287 2.859 1.00 64.62 99 VAL A CA 1
ATOM 729 C C . VAL A 1 99 ? 17.345 -1.177 3.358 1.00 64.62 99 VAL A C 1
ATOM 731 O O . VAL A 1 99 ? 17.482 -1.838 4.383 1.00 64.62 99 VAL A O 1
ATOM 734 N N . ALA A 1 100 ? 16.224 -1.218 2.639 1.00 63.69 100 ALA A N 1
ATOM 735 C CA . ALA A 1 100 ? 15.092 -2.068 2.986 1.00 63.69 100 ALA A CA 1
ATOM 736 C C . ALA A 1 100 ? 15.482 -3.551 3.041 1.00 63.69 100 ALA A C 1
ATOM 738 O O . ALA A 1 100 ? 16.025 -4.103 2.084 1.00 63.69 100 ALA A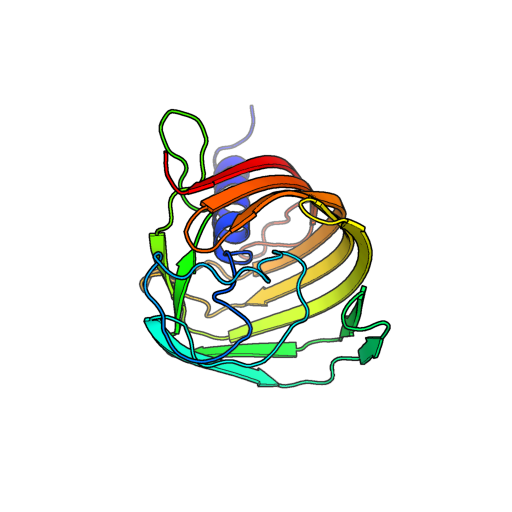 O 1
ATOM 739 N N . VAL A 1 101 ? 15.127 -4.204 4.146 1.00 61.75 101 VAL A N 1
ATOM 740 C CA . VAL A 1 101 ? 15.256 -5.649 4.339 1.00 61.75 101 VAL A CA 1
ATOM 741 C C . VAL A 1 101 ? 13.892 -6.289 4.131 1.00 61.75 101 VAL A C 1
ATOM 743 O O . VAL A 1 101 ? 12.867 -5.779 4.590 1.00 61.75 101 VAL A O 1
ATOM 746 N N . LEU A 1 102 ? 13.886 -7.418 3.432 1.00 65.81 102 LEU A N 1
ATOM 747 C CA . LEU A 1 102 ? 12.681 -8.192 3.181 1.00 65.81 102 LEU A CA 1
ATOM 748 C C . LEU A 1 102 ? 12.370 -9.068 4.387 1.00 65.81 102 LEU A C 1
ATOM 750 O O . LEU A 1 102 ? 13.200 -9.869 4.817 1.00 65.81 102 LEU A O 1
ATOM 754 N N . VAL A 1 103 ? 11.163 -8.907 4.919 1.00 65.56 103 VAL A N 1
ATOM 755 C CA . VAL A 1 103 ? 10.676 -9.682 6.060 1.00 65.56 103 VAL A CA 1
ATOM 756 C C . VAL A 1 103 ? 9.382 -10.387 5.661 1.00 65.56 103 VAL A C 1
ATOM 758 O O . VAL A 1 103 ? 8.477 -9.724 5.149 1.00 65.56 103 VAL A O 1
ATOM 761 N N . PRO A 1 104 ? 9.261 -11.707 5.884 1.00 73.56 104 PRO A N 1
ATOM 762 C CA . PRO A 1 104 ? 8.014 -12.410 5.634 1.00 73.56 104 PRO A CA 1
ATOM 763 C C . PRO A 1 104 ? 6.963 -11.977 6.662 1.00 73.56 104 PRO A C 1
ATOM 765 O O . PRO A 1 104 ? 7.177 -12.096 7.871 1.00 73.56 104 PRO A O 1
ATOM 768 N N . LEU A 1 105 ? 5.819 -11.498 6.180 1.00 78.06 105 LEU A N 1
ATOM 769 C CA . LEU A 1 105 ? 4.651 -11.157 6.987 1.00 78.06 105 LEU A CA 1
ATOM 770 C C . LEU A 1 105 ? 3.463 -12.031 6.580 1.00 78.06 105 LEU A C 1
ATOM 772 O O . LEU A 1 105 ? 3.325 -12.414 5.421 1.00 78.06 105 LEU A O 1
ATOM 776 N N . THR A 1 106 ? 2.613 -12.366 7.551 1.00 86.12 106 THR A N 1
ATOM 777 C CA . THR A 1 106 ? 1.334 -13.054 7.321 1.00 86.12 106 THR A CA 1
ATOM 778 C C . THR A 1 106 ? 0.183 -12.103 7.613 1.00 86.12 106 THR A C 1
ATOM 780 O O . THR A 1 106 ? 0.101 -11.585 8.725 1.00 86.12 106 THR A O 1
ATOM 783 N N . TYR A 1 107 ? -0.713 -11.920 6.652 1.00 87.00 107 TYR A N 1
ATOM 784 C CA . TYR A 1 107 ? -1.877 -11.047 6.721 1.00 87.00 107 TYR A CA 1
ATOM 785 C C . TYR A 1 107 ? -3.167 -11.856 6.764 1.00 87.00 107 TYR A C 1
ATOM 787 O O . TYR A 1 107 ? -3.355 -12.772 5.961 1.00 87.00 107 TYR A O 1
ATOM 795 N N . SER A 1 108 ? -4.082 -11.470 7.650 1.00 92.06 108 SER A N 1
ATOM 796 C CA . SER A 1 108 ? -5.433 -12.033 7.688 1.00 92.06 108 SER A CA 1
ATOM 797 C C . SER A 1 108 ? -6.473 -10.959 8.007 1.00 92.06 108 SER A C 1
ATOM 799 O O . SER A 1 108 ? -6.177 -9.963 8.667 1.00 92.06 108 SER A O 1
ATOM 801 N N . GLY A 1 109 ? -7.711 -11.176 7.568 1.00 93.19 109 GLY A N 1
ATOM 802 C CA . GLY A 1 109 ? -8.841 -10.275 7.804 1.00 93.19 109 GLY A CA 1
ATOM 803 C C . GLY A 1 109 ? -9.211 -9.452 6.574 1.00 93.19 109 GLY A C 1
ATOM 804 O O . GLY A 1 109 ? -8.754 -9.721 5.465 1.00 93.19 109 GLY A O 1
ATOM 805 N N . THR A 1 110 ? -10.065 -8.451 6.770 1.00 93.06 110 THR A N 1
ATOM 806 C CA . THR A 1 110 ? -10.626 -7.654 5.676 1.00 93.06 110 THR A CA 1
ATOM 807 C C . THR A 1 110 ? -10.216 -6.201 5.809 1.00 93.06 110 THR A C 1
ATOM 809 O O . THR A 1 110 ? -10.248 -5.615 6.893 1.00 93.06 110 THR A O 1
ATOM 812 N N . VAL A 1 111 ? -9.860 -5.607 4.682 1.00 91.44 111 VAL A N 1
ATOM 813 C CA . VAL A 1 111 ? -9.527 -4.200 4.549 1.00 91.44 111 VAL A CA 1
ATOM 814 C C . VAL A 1 111 ? -10.432 -3.595 3.484 1.00 91.44 111 VAL A C 1
ATOM 816 O O . VAL A 1 111 ? -10.491 -4.100 2.370 1.00 91.44 111 VAL A O 1
ATOM 819 N N . ILE A 1 112 ? -11.126 -2.510 3.812 1.00 93.31 112 ILE A N 1
ATOM 820 C CA . ILE A 1 112 ? -11.933 -1.759 2.847 1.00 93.31 112 ILE A CA 1
ATOM 821 C C . ILE A 1 112 ? -11.081 -0.610 2.315 1.00 93.31 112 ILE A C 1
ATOM 823 O O . ILE A 1 112 ? -10.621 0.214 3.113 1.00 93.31 112 ILE A O 1
ATOM 827 N N . ARG A 1 113 ? -10.866 -0.550 0.997 1.00 90.38 113 ARG A N 1
ATOM 828 C CA . ARG A 1 113 ? -10.025 0.461 0.340 1.00 90.38 113 ARG A CA 1
ATOM 829 C C . ARG A 1 113 ? -10.809 1.327 -0.642 1.00 90.38 113 ARG A C 1
ATOM 831 O O . ARG A 1 113 ? -11.524 0.806 -1.488 1.00 90.38 113 ARG A O 1
ATOM 838 N N . THR A 1 114 ? -10.617 2.636 -0.564 1.00 91.44 114 THR A N 1
ATOM 839 C CA . THR A 1 114 ? -11.122 3.627 -1.527 1.00 91.44 114 THR A CA 1
ATOM 840 C C . THR A 1 114 ? -9.919 4.332 -2.138 1.00 91.44 114 THR A C 1
ATOM 842 O O . THR A 1 114 ? -9.066 4.828 -1.405 1.00 91.44 114 THR A O 1
ATOM 845 N N . LEU A 1 115 ? -9.810 4.342 -3.460 1.00 88.31 115 LEU A N 1
ATOM 846 C CA . LEU A 1 115 ? -8.590 4.670 -4.185 1.00 88.31 115 LEU A CA 1
ATOM 847 C C . LEU A 1 115 ? -8.902 5.681 -5.276 1.00 88.31 115 LEU A C 1
ATOM 849 O O . LEU A 1 115 ? -9.645 5.369 -6.199 1.00 88.31 115 LEU A O 1
ATOM 853 N N . HIS A 1 116 ? -8.268 6.846 -5.216 1.00 92.44 116 HIS A N 1
ATOM 854 C CA . HIS A 1 116 ? -8.333 7.837 -6.287 1.00 92.44 116 HIS A CA 1
ATOM 855 C C . HIS A 1 116 ? -6.933 8.372 -6.524 1.00 92.44 116 HIS A C 1
ATOM 857 O O . HIS A 1 116 ? -6.467 9.269 -5.818 1.00 92.44 116 HIS A O 1
ATOM 863 N N . TRP A 1 117 ? -6.225 7.799 -7.491 1.00 88.50 117 TRP A N 1
ATOM 864 C CA . TRP A 1 117 ? -4.836 8.163 -7.730 1.00 88.50 117 TRP A CA 1
ATOM 865 C C . TRP A 1 117 ? -4.461 8.205 -9.197 1.00 88.50 117 TRP A C 1
ATOM 867 O O . TRP A 1 117 ? -5.050 7.557 -10.063 1.00 88.50 117 TRP A O 1
ATOM 877 N N . LYS A 1 118 ? -3.427 9.005 -9.441 1.00 90.69 118 LYS A N 1
ATOM 878 C CA . LYS A 1 118 ? -2.782 9.184 -10.723 1.00 90.69 118 LYS A CA 1
ATOM 879 C C . LYS A 1 118 ? -1.290 8.933 -10.579 1.00 90.69 118 LYS A C 1
ATOM 881 O O . LYS A 1 118 ? -0.646 9.441 -9.662 1.00 90.69 118 LYS A O 1
ATOM 886 N N . ARG A 1 119 ? -0.743 8.193 -11.533 1.00 87.12 119 ARG A N 1
ATOM 887 C CA . ARG A 1 119 ? 0.679 7.946 -11.701 1.00 87.12 119 ARG A CA 1
ATOM 888 C C . ARG A 1 119 ? 1.162 8.607 -12.983 1.00 87.12 119 ARG A C 1
ATOM 890 O O . ARG A 1 119 ? 0.597 8.398 -14.052 1.00 87.12 119 ARG A O 1
ATOM 897 N N . ALA A 1 120 ? 2.228 9.389 -12.889 1.00 88.88 120 ALA A N 1
ATOM 898 C CA . ALA A 1 120 ? 3.001 9.818 -14.047 1.00 88.88 120 ALA A CA 1
ATOM 899 C C . ALA A 1 120 ? 4.248 8.940 -14.154 1.00 88.88 120 ALA A C 1
ATOM 901 O O . ALA A 1 120 ? 5.043 8.888 -13.214 1.00 88.88 120 ALA A O 1
ATOM 902 N N . LYS A 1 121 ? 4.413 8.247 -15.284 1.00 84.50 121 LYS A N 1
ATOM 903 C CA . LYS A 1 121 ? 5.504 7.297 -15.508 1.00 84.50 121 LYS A CA 1
ATOM 904 C C . LYS A 1 121 ? 6.465 7.793 -16.591 1.00 84.50 121 LYS A C 1
ATOM 906 O O . LYS A 1 121 ? 6.038 8.160 -17.682 1.00 84.50 121 LYS A O 1
ATOM 911 N N . THR A 1 122 ? 7.762 7.721 -16.314 1.00 85.50 122 THR A N 1
ATOM 912 C CA . THR A 1 122 ? 8.846 7.930 -17.279 1.00 85.50 122 THR A CA 1
ATOM 913 C C . THR A 1 122 ? 9.705 6.674 -17.322 1.00 85.50 122 THR A C 1
ATOM 915 O O . THR A 1 122 ? 10.222 6.254 -16.291 1.00 85.50 122 THR A O 1
ATOM 918 N N . VAL A 1 123 ? 9.880 6.085 -18.506 1.00 81.88 123 VAL A N 1
ATOM 919 C CA . VAL A 1 123 ? 10.709 4.886 -18.701 1.00 81.88 123 VAL A CA 1
ATOM 920 C C . VAL A 1 123 ? 11.757 5.152 -19.773 1.00 81.88 123 VAL A C 1
ATOM 922 O O . VAL A 1 123 ? 11.457 5.700 -20.832 1.00 81.88 123 VAL A O 1
ATOM 925 N N . SER A 1 124 ? 12.988 4.741 -19.498 1.00 79.50 124 SER A N 1
ATOM 926 C CA . SER A 1 124 ? 14.097 4.646 -20.445 1.00 79.50 124 SER A CA 1
ATOM 927 C C . SER A 1 124 ? 14.906 3.382 -20.135 1.00 79.50 124 SER A C 1
ATOM 929 O O . SER A 1 124 ? 14.667 2.753 -19.110 1.00 79.50 124 SER A O 1
ATOM 931 N N . VAL A 1 125 ? 15.848 3.009 -21.007 1.00 76.25 125 VAL A N 1
ATOM 932 C CA . VAL A 1 125 ? 16.510 1.685 -21.040 1.00 76.25 125 VAL A CA 1
ATOM 933 C C . VAL A 1 125 ? 16.778 1.067 -19.658 1.00 76.25 125 VAL A C 1
ATOM 935 O O . VAL A 1 125 ? 16.316 -0.039 -19.409 1.00 76.25 125 VAL A O 1
ATOM 938 N N . ASN A 1 126 ? 17.454 1.788 -18.755 1.00 74.31 126 ASN A N 1
ATOM 939 C CA . ASN A 1 126 ? 17.793 1.303 -17.407 1.00 74.31 126 ASN A CA 1
ATOM 940 C C . ASN A 1 126 ? 17.209 2.180 -16.287 1.00 74.31 126 ASN A C 1
ATOM 942 O O . ASN A 1 126 ? 17.717 2.179 -15.168 1.00 74.31 126 ASN A O 1
ATOM 946 N N . PHE A 1 127 ? 16.199 2.992 -16.596 1.00 81.00 127 PHE A N 1
ATOM 947 C CA . PHE A 1 127 ? 15.641 3.933 -15.637 1.00 81.00 127 PHE A CA 1
ATOM 948 C C . PHE A 1 127 ? 14.125 3.997 -15.737 1.00 81.00 127 PHE A C 1
ATOM 950 O O . PHE A 1 127 ? 13.571 4.306 -16.793 1.00 81.00 127 PHE A O 1
ATOM 957 N N . GLU A 1 128 ? 13.470 3.788 -14.603 1.00 83.31 128 GLU A N 1
ATOM 958 C CA . GLU A 1 128 ? 12.042 4.002 -14.431 1.00 83.31 128 GLU A CA 1
ATOM 959 C C . GLU A 1 128 ? 11.824 5.029 -13.321 1.00 83.31 128 GLU A C 1
ATOM 961 O O . GLU A 1 128 ? 12.371 4.906 -12.230 1.00 83.31 128 GLU A O 1
ATOM 966 N N . LYS A 1 129 ? 10.990 6.036 -13.583 1.00 87.56 129 LYS A N 1
ATOM 967 C CA . LYS A 1 129 ? 10.489 6.965 -12.572 1.00 87.56 129 LYS A CA 1
ATOM 968 C C . LYS A 1 129 ? 8.977 6.967 -12.595 1.00 87.56 129 LYS A C 1
ATOM 970 O O . LYS A 1 129 ? 8.372 7.119 -13.652 1.00 87.56 129 LYS A O 1
ATOM 975 N N . SER A 1 130 ? 8.373 6.843 -11.427 1.00 86.31 130 SER A N 1
ATOM 976 C CA . SER A 1 130 ? 6.940 6.992 -11.228 1.00 86.31 130 SER A CA 1
ATOM 977 C C . SER A 1 130 ? 6.679 8.047 -10.170 1.00 86.31 130 SER A C 1
ATOM 979 O O . SER A 1 130 ? 7.324 8.046 -9.127 1.00 86.31 130 SER A O 1
ATOM 981 N N . ILE A 1 131 ? 5.739 8.942 -10.444 1.00 91.19 131 ILE A N 1
ATOM 982 C CA . ILE A 1 131 ? 5.264 9.949 -9.497 1.00 91.19 131 ILE A CA 1
ATOM 983 C C . ILE A 1 131 ? 3.805 9.634 -9.203 1.00 91.19 131 ILE A C 1
ATOM 985 O O . ILE A 1 131 ? 3.015 9.555 -10.143 1.00 91.19 131 ILE A O 1
ATOM 989 N N . LEU A 1 132 ? 3.471 9.427 -7.932 1.00 88.31 132 LEU A N 1
ATOM 990 C CA . LEU A 1 132 ? 2.136 9.091 -7.464 1.00 88.31 132 LEU A CA 1
ATOM 991 C C . LEU A 1 132 ? 1.496 10.253 -6.715 1.00 88.31 132 LEU A C 1
ATOM 993 O O . LEU A 1 132 ? 2.045 10.737 -5.722 1.00 88.31 132 LEU A O 1
ATOM 997 N N . SER A 1 133 ? 0.287 10.615 -7.126 1.00 93.31 133 SER A N 1
ATOM 998 C CA . SER A 1 133 ? -0.512 11.635 -6.450 1.00 93.31 133 SER A CA 1
ATOM 999 C C . SER A 1 133 ? -1.947 11.147 -6.316 1.00 93.31 133 SER A C 1
ATOM 1001 O O . SER A 1 133 ? -2.504 10.574 -7.254 1.00 93.31 133 SER A O 1
ATOM 1003 N N . GLY A 1 134 ? -2.557 11.362 -5.154 1.00 93.19 134 GLY A N 1
ATOM 1004 C CA . GLY A 1 134 ? -3.931 10.928 -4.904 1.00 93.19 134 GLY A CA 1
ATOM 1005 C C . GLY A 1 134 ? -4.171 10.424 -3.491 1.00 93.19 134 GLY A C 1
ATOM 1006 O O . GLY A 1 134 ? -3.353 10.630 -2.593 1.00 93.19 134 GLY A O 1
ATOM 1007 N N . THR A 1 135 ? -5.309 9.766 -3.302 1.00 92.75 135 THR A N 1
ATOM 1008 C CA . THR A 1 135 ? -5.767 9.251 -2.015 1.00 92.75 135 THR A CA 1
ATOM 1009 C C . THR A 1 135 ? -5.920 7.732 -2.024 1.00 92.75 135 THR A C 1
ATOM 1011 O O . THR A 1 135 ? -6.374 7.133 -2.998 1.00 92.75 135 THR A O 1
ATOM 1014 N N . ASP A 1 136 ? -5.561 7.119 -0.899 1.00 89.12 136 ASP A N 1
ATOM 1015 C CA . ASP A 1 136 ? -5.924 5.749 -0.531 1.00 89.12 136 ASP A CA 1
ATOM 1016 C C . ASP A 1 136 ? -6.524 5.805 0.877 1.00 89.12 136 ASP A C 1
ATOM 1018 O O . ASP A 1 136 ? -5.836 6.156 1.837 1.00 89.12 136 ASP A O 1
ATOM 1022 N N . ARG A 1 137 ? -7.824 5.543 1.005 1.00 93.62 137 ARG A N 1
ATOM 1023 C CA . ARG A 1 137 ? -8.497 5.421 2.298 1.00 93.62 137 ARG A CA 1
ATOM 1024 C C . ARG A 1 137 ? -8.663 3.958 2.639 1.00 93.62 137 ARG A C 1
A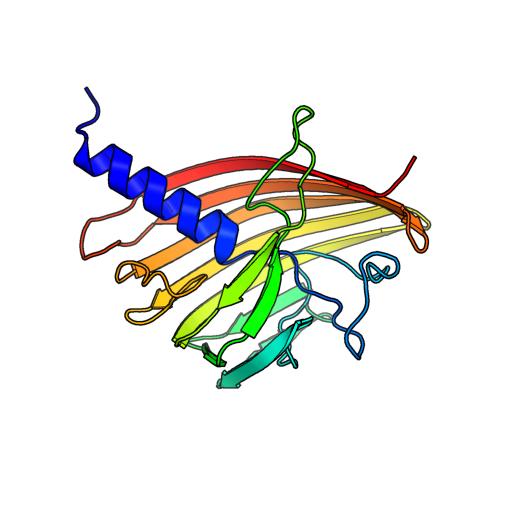TOM 1026 O O . ARG A 1 137 ? -9.344 3.227 1.931 1.00 93.62 137 ARG A O 1
ATOM 1033 N N . ILE A 1 138 ? -8.129 3.572 3.786 1.00 92.00 138 ILE A N 1
ATOM 1034 C CA . ILE A 1 138 ? -8.078 2.198 4.254 1.00 92.00 138 ILE A CA 1
ATOM 1035 C C . ILE A 1 138 ? -8.818 2.091 5.588 1.00 92.00 138 ILE A C 1
ATOM 1037 O O . ILE A 1 138 ? -8.538 2.833 6.531 1.00 92.00 138 ILE A O 1
ATOM 1041 N N . ARG A 1 139 ? -9.741 1.132 5.680 1.00 94.38 139 ARG A N 1
ATOM 1042 C CA . ARG A 1 139 ? -10.528 0.841 6.883 1.00 94.38 139 ARG A CA 1
ATOM 1043 C C . ARG A 1 139 ? -10.452 -0.629 7.259 1.00 94.38 139 ARG A C 1
ATOM 1045 O O . ARG A 1 139 ? -10.569 -1.492 6.393 1.00 94.38 139 ARG A O 1
ATOM 1052 N N . SER A 1 140 ? -10.324 -0.926 8.547 1.00 95.00 140 SER A N 1
ATOM 1053 C CA . SER A 1 140 ? -10.501 -2.287 9.064 1.00 95.00 140 SER A CA 1
ATOM 1054 C C . SER A 1 140 ? -10.782 -2.304 10.564 1.00 95.00 140 SER A C 1
ATOM 1056 O O . SER A 1 140 ? -10.403 -1.394 11.298 1.00 95.00 140 SER A O 1
ATOM 1058 N N . SER A 1 141 ? -11.416 -3.380 11.027 1.00 95.62 141 SER A N 1
ATOM 1059 C CA . SER A 1 141 ? -11.637 -3.702 12.444 1.00 95.62 141 SER A CA 1
ATOM 1060 C C . SER A 1 141 ? -11.161 -5.113 12.831 1.00 95.62 141 SER A C 1
ATOM 1062 O O . SER A 1 141 ? -11.224 -5.502 14.007 1.00 95.62 141 SER A O 1
ATOM 1064 N N . ASN A 1 142 ? -10.687 -5.902 11.859 1.00 94.50 142 ASN A N 1
ATOM 1065 C CA . ASN A 1 142 ? -10.315 -7.308 12.032 1.00 94.50 142 ASN A CA 1
ATOM 1066 C C . ASN A 1 142 ? -8.973 -7.690 11.383 1.00 94.50 142 ASN A C 1
ATOM 1068 O O . ASN A 1 142 ? -8.631 -8.869 11.399 1.00 94.50 142 ASN A O 1
ATOM 1072 N N . TYR A 1 143 ? -8.222 -6.728 10.842 1.00 90.31 143 TYR A N 1
ATOM 1073 C CA . TYR A 1 143 ? -6.944 -7.000 10.193 1.00 90.31 143 TYR A CA 1
ATOM 1074 C C . TYR A 1 143 ? -5.869 -7.437 11.195 1.00 90.31 143 TYR A C 1
ATOM 1076 O O . TYR A 1 143 ? -5.713 -6.845 12.270 1.00 90.31 143 TYR A O 1
ATOM 1084 N N . THR A 1 144 ? -5.120 -8.476 10.841 1.00 89.88 144 THR A N 1
ATOM 1085 C CA . THR A 1 144 ? -4.028 -9.015 11.650 1.00 89.88 144 THR A CA 1
ATOM 1086 C C . THR A 1 144 ? -2.751 -9.156 10.834 1.00 89.88 144 THR A C 1
ATOM 1088 O O . THR A 1 144 ? -2.784 -9.372 9.621 1.00 89.88 144 THR A O 1
ATOM 1091 N N . ILE A 1 145 ? -1.618 -9.030 11.524 1.00 86.00 145 ILE A N 1
ATOM 1092 C CA . ILE A 1 145 ? -0.278 -9.209 10.963 1.00 86.00 145 ILE A CA 1
ATOM 1093 C C . ILE A 1 145 ? 0.500 -10.123 11.886 1.00 86.00 145 ILE A C 1
ATOM 1095 O O . ILE A 1 145 ? 0.626 -9.831 13.071 1.00 86.00 145 ILE A O 1
ATOM 1099 N N . ASN A 1 146 ? 1.023 -11.230 11.361 1.00 86.81 146 ASN A N 1
ATOM 1100 C CA . ASN A 1 146 ? 1.706 -12.257 12.151 1.00 86.81 146 ASN A CA 1
ATOM 1101 C C . ASN A 1 146 ? 0.875 -12.685 13.375 1.00 86.81 146 ASN A C 1
ATOM 1103 O O . ASN A 1 146 ? 1.405 -12.864 14.469 1.00 86.81 146 ASN A O 1
ATOM 1107 N N . ASN A 1 147 ? -0.443 -12.820 13.186 1.00 86.56 147 ASN A N 1
ATOM 1108 C CA . ASN A 1 147 ? -1.446 -13.109 14.220 1.00 86.56 147 ASN A CA 1
ATOM 1109 C C . ASN A 1 147 ? -1.654 -12.009 15.283 1.00 86.56 147 ASN A C 1
ATOM 1111 O O . ASN A 1 147 ? -2.492 -12.174 16.168 1.00 86.56 147 ASN A O 1
ATOM 1115 N N . GLU A 1 148 ? -0.963 -10.872 15.197 1.00 88.88 148 GLU A N 1
ATOM 1116 C CA . GLU A 1 148 ? -1.228 -9.699 16.028 1.00 88.88 148 GLU A CA 1
ATOM 1117 C C . GLU A 1 148 ? -2.386 -8.899 15.423 1.00 88.88 148 GLU A C 1
ATOM 1119 O O . GLU A 1 148 ? -2.303 -8.414 14.292 1.00 88.88 148 GLU A O 1
ATOM 1124 N N . LYS A 1 149 ? -3.483 -8.755 16.172 1.00 89.25 149 LYS A N 1
ATOM 1125 C CA . LYS A 1 149 ? -4.621 -7.940 15.742 1.00 89.25 149 LYS A CA 1
ATOM 1126 C C . LYS A 1 149 ? -4.269 -6.456 15.814 1.00 89.25 149 LYS A C 1
ATOM 1128 O O . LYS A 1 149 ? -3.922 -5.948 16.879 1.00 89.25 149 LYS A O 1
ATOM 1133 N N . LEU A 1 150 ? -4.418 -5.760 14.692 1.00 86.75 150 LEU A N 1
ATOM 1134 C CA . LEU A 1 150 ? -4.273 -4.311 14.645 1.00 86.75 150 LEU A CA 1
ATOM 1135 C C . LEU A 1 150 ? -5.499 -3.622 15.270 1.00 86.75 150 LEU A C 1
ATOM 1137 O O . LEU A 1 150 ? -6.591 -4.203 15.304 1.00 86.75 150 LEU A O 1
ATOM 1141 N N . PRO A 1 151 ? -5.344 -2.389 15.791 1.00 89.94 151 PRO A N 1
ATOM 1142 C CA . PRO A 1 151 ? -6.482 -1.599 16.254 1.00 89.94 151 PRO A CA 1
ATOM 1143 C C . PRO A 1 151 ? -7.505 -1.388 15.131 1.00 89.94 151 PRO A C 1
ATOM 1145 O O . PRO A 1 151 ? -7.185 -1.540 13.957 1.00 89.94 151 PRO A O 1
ATOM 1148 N N . THR A 1 152 ? -8.736 -1.010 15.477 1.00 94.19 152 THR A N 1
ATOM 1149 C CA . THR A 1 152 ? -9.684 -0.567 14.441 1.00 94.19 152 THR A CA 1
ATOM 1150 C C . THR A 1 152 ? -9.179 0.748 13.864 1.00 94.19 152 THR A C 1
ATOM 1152 O O . THR A 1 152 ? -8.788 1.628 14.628 1.00 94.19 152 THR A O 1
ATOM 1155 N N . PHE A 1 153 ? -9.170 0.897 12.546 1.00 93.75 153 PHE A N 1
ATOM 1156 C CA . PHE A 1 153 ? -8.669 2.102 11.896 1.00 93.75 153 PHE A CA 1
ATOM 1157 C C . PHE A 1 153 ? -9.522 2.497 10.692 1.00 93.75 153 PHE A C 1
ATOM 1159 O O . PHE A 1 153 ? -10.135 1.657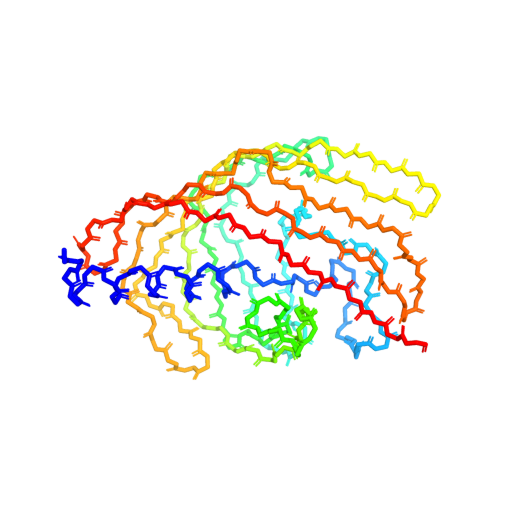 10.033 1.00 93.75 153 PHE A O 1
ATOM 1166 N N . ASP A 1 154 ? -9.524 3.796 10.418 1.00 95.81 154 ASP A N 1
ATOM 1167 C CA . ASP A 1 154 ? -10.072 4.435 9.226 1.00 95.81 154 ASP A CA 1
ATOM 1168 C C . ASP A 1 154 ? -9.136 5.586 8.879 1.00 95.81 154 ASP A C 1
ATOM 1170 O O . ASP A 1 154 ? -9.154 6.614 9.552 1.00 95.81 154 ASP A O 1
ATOM 1174 N N . LEU A 1 155 ? -8.247 5.377 7.912 1.00 93.50 155 LEU A N 1
ATOM 1175 C CA . LEU A 1 155 ? -7.167 6.304 7.596 1.00 93.50 155 LEU A CA 1
ATOM 1176 C C . LEU A 1 155 ? -7.161 6.611 6.106 1.00 93.50 155 LEU A C 1
ATOM 1178 O O . LEU A 1 155 ? -7.130 5.699 5.288 1.00 93.50 155 LEU A O 1
ATOM 1182 N N . THR A 1 156 ? -7.113 7.891 5.767 1.00 93.88 156 THR A N 1
ATOM 1183 C CA . THR A 1 156 ? -6.863 8.384 4.415 1.00 93.88 156 THR A CA 1
ATOM 1184 C C . THR A 1 156 ? -5.412 8.817 4.300 1.00 93.88 156 THR A C 1
ATOM 1186 O O . THR A 1 156 ? -4.955 9.705 5.022 1.00 93.88 156 THR A O 1
ATOM 1189 N N . PHE A 1 157 ? -4.704 8.199 3.364 1.00 90.12 157 PHE A N 1
ATOM 1190 C CA . PHE A 1 157 ? -3.350 8.534 2.959 1.00 90.12 157 PHE A CA 1
ATOM 1191 C C . PHE A 1 157 ? -3.422 9.384 1.695 1.00 90.12 157 PHE A C 1
ATOM 1193 O O . PHE A 1 157 ? -3.823 8.897 0.641 1.00 90.12 157 PHE A O 1
ATOM 1200 N N . THR A 1 158 ? -3.022 10.646 1.791 1.00 93.31 158 THR A N 1
ATOM 1201 C CA . THR A 1 158 ? -2.926 11.560 0.651 1.00 93.31 158 THR A CA 1
ATOM 1202 C C . THR A 1 158 ? -1.470 11.694 0.243 1.00 93.31 158 THR A C 1
ATOM 1204 O O . THR A 1 158 ? -0.671 12.268 0.987 1.00 93.31 158 THR A O 1
ATOM 1207 N N . ARG A 1 159 ? -1.130 11.174 -0.936 1.00 90.44 159 ARG A N 1
ATOM 1208 C CA . ARG A 1 159 ? 0.192 11.307 -1.552 1.00 90.44 159 ARG A CA 1
ATOM 1209 C C . ARG A 1 159 ? 0.236 12.563 -2.407 1.00 90.44 159 ARG A C 1
ATOM 1211 O O . ARG A 1 159 ? -0.598 12.738 -3.295 1.00 90.44 159 ARG A O 1
ATOM 1218 N N . ASN A 1 160 ? 1.219 13.412 -2.132 1.00 88.06 160 ASN A N 1
ATOM 1219 C CA . ASN A 1 160 ? 1.484 14.635 -2.880 1.00 88.06 160 ASN A CA 1
ATOM 1220 C C . ASN A 1 160 ? 2.801 14.459 -3.633 1.00 88.06 160 ASN A C 1
ATOM 1222 O O . ASN A 1 160 ? 3.846 14.890 -3.155 1.00 88.06 160 ASN A O 1
ATOM 1226 N N . ASP A 1 161 ? 2.729 13.790 -4.780 1.00 91.00 161 ASP A N 1
ATOM 1227 C CA . ASP A 1 161 ? 3.874 13.517 -5.648 1.00 91.00 161 ASP A CA 1
ATOM 1228 C C . ASP A 1 161 ? 4.950 12.642 -4.978 1.00 91.00 161 ASP A C 1
ATOM 1230 O O . ASP A 1 161 ? 6.138 12.953 -5.030 1.00 91.00 161 ASP A O 1
ATOM 1234 N N . SER A 1 162 ? 4.546 11.519 -4.368 1.00 86.44 162 SER A N 1
ATOM 1235 C CA . SER A 1 162 ? 5.502 10.483 -3.946 1.00 86.44 162 SER A CA 1
ATOM 1236 C C . SER A 1 162 ? 6.250 9.936 -5.163 1.00 86.44 162 SER A C 1
ATOM 1238 O O . SER A 1 162 ? 5.645 9.693 -6.207 1.00 86.44 162 SER A O 1
ATOM 1240 N N . ILE A 1 163 ? 7.553 9.697 -5.046 1.00 89.56 163 ILE A N 1
ATOM 1241 C CA . ILE A 1 163 ? 8.415 9.336 -6.174 1.00 89.56 163 ILE A CA 1
ATOM 1242 C C . ILE A 1 163 ? 9.004 7.949 -5.962 1.00 89.56 163 ILE A C 1
ATOM 1244 O O . ILE A 1 163 ? 9.698 7.699 -4.986 1.00 89.56 163 ILE A O 1
ATOM 1248 N N . TYR A 1 164 ? 8.821 7.068 -6.936 1.00 84.50 164 TYR A N 1
ATOM 1249 C CA . TYR A 1 164 ? 9.597 5.843 -7.061 1.00 84.50 164 TYR A CA 1
ATOM 1250 C C . TYR A 1 164 ? 10.567 5.988 -8.230 1.00 84.50 164 TYR A C 1
ATOM 1252 O O . TYR A 1 164 ? 10.141 6.286 -9.345 1.00 84.50 164 TYR A O 1
ATOM 1260 N N . SER A 1 165 ? 11.862 5.800 -7.987 1.00 86.31 165 SER A N 1
ATOM 1261 C CA . SER A 1 165 ? 12.901 5.842 -9.020 1.00 86.31 165 SER A CA 1
ATOM 1262 C C . SER A 1 165 ? 13.733 4.570 -8.984 1.00 86.31 165 SER A C 1
ATOM 1264 O O . SER A 1 165 ? 14.340 4.253 -7.967 1.00 86.31 165 SER A O 1
ATOM 1266 N N . GLN A 1 166 ? 13.816 3.877 -10.108 1.00 81.19 166 GLN A N 1
ATOM 1267 C CA . GLN A 1 166 ? 14.666 2.719 -10.333 1.00 81.19 166 GLN A CA 1
ATOM 1268 C C . GLN A 1 166 ? 15.777 3.112 -11.307 1.00 81.19 166 GLN A C 1
ATOM 1270 O O . GLN A 1 166 ? 15.515 3.707 -12.349 1.00 81.19 166 GLN A O 1
ATOM 1275 N N . THR A 1 167 ? 17.021 2.816 -10.941 1.00 81.50 167 THR A N 1
ATOM 1276 C CA . THR A 1 167 ? 18.241 3.254 -11.650 1.00 81.50 167 THR A CA 1
ATOM 1277 C C . THR A 1 167 ? 19.136 2.101 -12.089 1.00 81.50 167 THR A C 1
ATOM 1279 O O . THR A 1 167 ? 20.003 2.290 -12.937 1.00 81.50 167 THR A O 1
ATOM 1282 N N . GLU A 1 168 ? 18.939 0.915 -11.515 1.00 72.31 168 GLU A N 1
ATOM 1283 C CA . GLU A 1 168 ? 19.590 -0.312 -11.956 1.00 72.31 168 GLU A CA 1
ATOM 1284 C C . GLU A 1 168 ? 18.607 -1.465 -11.904 1.00 72.31 168 GLU A C 1
ATOM 1286 O O . GLU A 1 168 ? 17.773 -1.561 -10.991 1.00 72.31 168 GLU A O 1
ATOM 1291 N N . TYR A 1 169 ? 18.736 -2.313 -12.919 1.00 67.56 169 TYR A N 1
ATOM 1292 C CA . TYR A 1 169 ? 17.756 -3.311 -13.225 1.00 67.56 169 TYR A CA 1
ATOM 1293 C C . TYR A 1 169 ? 18.285 -4.466 -14.076 1.00 67.56 169 TYR A C 1
ATOM 1295 O O . TYR A 1 169 ? 18.521 -4.333 -15.277 1.00 67.56 169 TYR A O 1
ATOM 1303 N N . SER A 1 170 ? 18.410 -5.631 -13.458 1.00 60.31 170 SER A N 1
ATOM 1304 C CA . SER A 1 170 ? 18.579 -6.913 -14.137 1.00 60.31 170 SER A CA 1
ATOM 1305 C C . SER A 1 170 ? 18.087 -8.026 -13.211 1.00 60.31 170 SER A C 1
ATOM 1307 O O . SER A 1 170 ? 17.970 -7.787 -12.009 1.00 60.31 170 SER A O 1
ATOM 1309 N N . PRO A 1 171 ? 17.835 -9.253 -13.697 1.00 53.84 171 PRO A N 1
ATOM 1310 C CA . PRO A 1 171 ? 17.568 -10.380 -12.805 1.00 53.84 171 PRO A CA 1
ATOM 1311 C C . PRO A 1 171 ? 18.610 -10.449 -11.672 1.00 53.84 171 PRO A C 1
ATOM 1313 O O . PRO A 1 171 ? 19.812 -10.481 -11.936 1.00 53.84 171 PRO A O 1
ATOM 1316 N N . GLY A 1 172 ? 18.153 -10.381 -10.418 1.00 56.50 172 GLY A N 1
ATOM 1317 C CA . GLY A 1 172 ? 19.004 -10.388 -9.219 1.00 56.50 172 GLY A CA 1
ATOM 1318 C C . GLY A 1 172 ? 19.650 -9.050 -8.814 1.00 56.50 172 GLY A C 1
ATOM 1319 O O . GLY A 1 172 ? 20.236 -8.982 -7.734 1.00 56.50 172 GLY A O 1
ATOM 1320 N N . LYS A 1 173 ? 19.524 -7.975 -9.607 1.00 64.62 173 LYS A N 1
ATOM 1321 C CA . LYS A 1 173 ? 20.045 -6.635 -9.275 1.00 64.62 173 LYS A CA 1
ATOM 1322 C C . LYS A 1 173 ? 18.964 -5.571 -9.375 1.00 64.62 173 LYS A C 1
ATOM 1324 O O . LYS A 1 173 ? 18.419 -5.316 -10.450 1.00 64.62 173 LYS A O 1
ATOM 1329 N N . ILE A 1 174 ? 18.713 -4.903 -8.259 1.00 68.94 174 ILE A N 1
ATOM 1330 C CA . ILE A 1 174 ? 17.878 -3.710 -8.199 1.00 68.94 174 ILE A CA 1
ATOM 1331 C C . ILE A 1 174 ? 18.653 -2.588 -7.528 1.00 68.94 174 ILE A C 1
ATOM 1333 O O . ILE A 1 174 ? 19.333 -2.816 -6.531 1.00 68.94 174 ILE A O 1
ATOM 1337 N N . LYS A 1 175 ? 18.508 -1.369 -8.045 1.00 76.44 175 LYS A N 1
ATOM 1338 C CA . LYS A 1 175 ? 18.817 -0.145 -7.306 1.00 76.44 175 LYS A CA 1
ATOM 1339 C C . LYS A 1 175 ? 17.672 0.832 -7.478 1.00 76.44 175 LYS A C 1
ATOM 1341 O O . LYS A 1 175 ? 17.4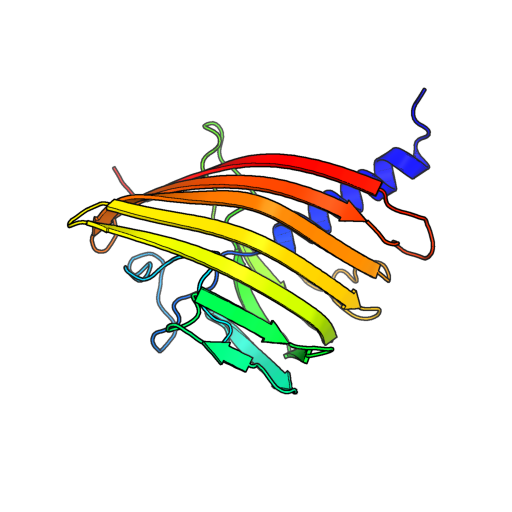75 1.372 -8.571 1.00 76.44 175 LYS A O 1
ATOM 1346 N N . ALA A 1 176 ? 16.919 1.054 -6.411 1.00 77.50 176 ALA A N 1
ATOM 1347 C CA . ALA A 1 176 ? 15.764 1.936 -6.437 1.00 77.50 176 ALA A CA 1
ATOM 1348 C C . ALA A 1 176 ? 15.633 2.761 -5.156 1.00 77.50 176 ALA A C 1
ATOM 1350 O O . ALA A 1 176 ? 16.189 2.410 -4.117 1.00 77.50 176 ALA A O 1
ATOM 1351 N N . ALA A 1 177 ? 14.865 3.839 -5.238 1.00 81.19 177 ALA A N 1
ATOM 1352 C CA . ALA A 1 177 ? 14.488 4.680 -4.116 1.00 81.19 177 ALA A CA 1
ATOM 1353 C C . ALA A 1 177 ? 12.988 4.985 -4.178 1.00 81.19 177 ALA A C 1
ATOM 1355 O O . ALA A 1 177 ? 12.450 5.262 -5.251 1.00 81.19 177 ALA A O 1
ATOM 1356 N N . LEU A 1 178 ? 12.327 4.928 -3.025 1.00 79.00 178 LEU A N 1
ATOM 1357 C CA . LEU A 1 178 ? 10.959 5.392 -2.821 1.00 79.00 178 LEU A CA 1
ATOM 1358 C C . LEU A 1 178 ? 10.997 6.589 -1.873 1.00 79.00 178 LEU A C 1
ATOM 1360 O O . LEU A 1 178 ? 11.380 6.441 -0.717 1.00 79.00 178 LEU A O 1
ATOM 1364 N N . GLU A 1 179 ? 10.597 7.750 -2.363 1.00 83.56 179 GLU A N 1
ATOM 1365 C CA . GLU A 1 179 ? 10.424 8.986 -1.609 1.00 83.56 179 GLU A CA 1
ATOM 1366 C C . GLU A 1 179 ? 8.928 9.204 -1.386 1.00 83.56 179 GLU A C 1
ATOM 1368 O O . GLU A 1 179 ? 8.181 9.508 -2.316 1.00 83.56 179 GLU A O 1
ATOM 1373 N N . GLU A 1 180 ? 8.471 9.010 -0.154 1.00 77.88 180 GLU A N 1
ATOM 1374 C CA . GLU A 1 180 ? 7.065 9.168 0.207 1.00 77.88 180 GLU A CA 1
ATOM 1375 C C . GLU A 1 180 ? 6.811 10.567 0.777 1.00 77.88 180 GLU A C 1
ATOM 1377 O O . GLU A 1 180 ? 7.499 11.006 1.703 1.00 77.88 180 GLU A O 1
ATOM 1382 N N . HIS A 1 181 ? 5.771 11.228 0.263 1.00 87.19 181 HIS A N 1
ATOM 1383 C CA . HIS A 1 181 ? 5.264 12.518 0.735 1.00 87.19 181 HIS A CA 1
ATOM 1384 C C . HIS A 1 181 ? 3.779 12.397 1.074 1.00 87.19 181 HIS A C 1
ATOM 1386 O O . HIS A 1 181 ? 2.903 12.689 0.253 1.00 87.19 181 HIS A O 1
ATOM 1392 N N . VAL A 1 182 ? 3.482 11.937 2.292 1.00 84.75 182 VAL A N 1
ATOM 1393 C CA . VAL A 1 182 ? 2.129 11.503 2.664 1.00 84.75 182 VAL A CA 1
ATOM 1394 C C . VAL A 1 182 ? 1.565 12.340 3.797 1.00 84.75 182 VAL A C 1
ATOM 1396 O O . VAL A 1 182 ? 2.204 12.554 4.825 1.00 84.75 182 VAL A O 1
ATOM 1399 N N . THR A 1 183 ? 0.323 12.782 3.637 1.00 91.38 183 THR A N 1
ATOM 1400 C CA . THR A 1 183 ? -0.503 13.264 4.749 1.00 91.38 183 THR A CA 1
ATOM 1401 C C . THR A 1 183 ? -1.482 12.167 5.137 1.00 91.38 183 THR A C 1
ATOM 1403 O O . THR A 1 183 ? -2.182 11.639 4.280 1.00 91.38 183 THR A O 1
ATOM 1406 N N . VAL A 1 184 ? -1.523 11.819 6.419 1.00 90.56 184 VAL A N 1
ATOM 1407 C CA . VAL A 1 184 ? -2.415 10.797 6.967 1.00 90.56 184 VAL A CA 1
ATOM 1408 C C . VAL A 1 184 ? -3.444 11.474 7.853 1.00 90.56 184 VAL A C 1
ATOM 1410 O O . VAL A 1 184 ? -3.078 12.153 8.814 1.00 90.56 184 VAL A O 1
ATOM 1413 N N . VAL A 1 185 ? -4.721 11.274 7.546 1.00 95.25 185 VAL A N 1
ATOM 1414 C CA . VAL A 1 185 ? -5.847 11.773 8.344 1.00 95.25 185 VAL A CA 1
ATOM 1415 C C . VAL A 1 185 ? -6.836 10.653 8.629 1.00 95.25 185 VAL A C 1
ATOM 1417 O O . VAL A 1 185 ? -6.972 9.743 7.820 1.00 95.25 185 VAL A O 1
ATOM 1420 N N . GLY A 1 186 ? -7.545 10.712 9.753 1.00 95.19 186 GLY A N 1
ATOM 1421 C CA . GLY A 1 186 ? -8.596 9.743 10.066 1.00 95.19 186 GLY A CA 1
ATOM 1422 C C . GLY A 1 186 ? -8.631 9.381 11.542 1.00 95.19 186 GLY A C 1
ATOM 1423 O O . GLY A 1 186 ? -8.554 10.272 12.387 1.00 95.19 186 GLY A O 1
ATOM 1424 N N . SER A 1 187 ? -8.755 8.093 11.861 1.00 94.44 187 SER A N 1
ATOM 1425 C CA . SER A 1 187 ? -8.773 7.616 13.242 1.00 94.44 187 SER A CA 1
ATOM 1426 C C . SER A 1 187 ? -8.192 6.215 13.451 1.00 94.44 187 SER A C 1
ATOM 1428 O O . SER A 1 187 ? -8.242 5.359 12.566 1.00 94.44 187 SER A O 1
ATOM 1430 N N . ILE A 1 188 ? -7.684 5.979 14.663 1.00 91.44 188 ILE A N 1
ATOM 1431 C CA . ILE A 1 188 ? -7.304 4.665 15.199 1.00 91.44 188 ILE A CA 1
ATOM 1432 C C . ILE A 1 188 ? -7.990 4.491 16.556 1.00 91.44 188 ILE A C 1
ATOM 1434 O O . ILE A 1 188 ? -7.845 5.333 17.432 1.00 91.44 188 ILE A O 1
ATOM 1438 N N . ASN A 1 189 ? -8.753 3.410 16.743 1.00 91.62 189 ASN A N 1
ATOM 1439 C CA . ASN A 1 189 ? -9.584 3.155 17.930 1.00 91.62 189 ASN A CA 1
ATOM 1440 C C . ASN A 1 189 ? -10.472 4.354 18.331 1.00 91.62 189 ASN A C 1
ATOM 1442 O O . ASN A 1 189 ? -10.752 4.564 19.508 1.00 91.62 189 ASN A O 1
ATOM 1446 N N . GLY A 1 190 ? -10.913 5.144 17.347 1.00 89.50 190 GLY A N 1
ATOM 1447 C CA . GLY A 1 190 ? -11.702 6.359 17.564 1.00 89.50 190 GLY A CA 1
ATOM 1448 C C . GLY A 1 190 ? -10.888 7.605 17.934 1.00 89.50 190 GLY A C 1
ATOM 1449 O O . GLY A 1 190 ? -11.458 8.692 17.975 1.00 89.50 190 GLY A O 1
ATOM 1450 N N . GLU A 1 191 ? -9.576 7.496 18.151 1.00 92.19 191 GLU A N 1
ATOM 1451 C CA . GLU A 1 191 ? -8.698 8.655 18.330 1.00 92.19 191 GLU A CA 1
ATOM 1452 C C . GLU A 1 191 ? -8.346 9.276 16.981 1.00 92.19 191 GLU A C 1
ATOM 1454 O O . GLU A 1 191 ? -7.966 8.569 16.046 1.00 92.19 191 GLU A O 1
ATOM 1459 N N . ALA A 1 192 ? -8.461 10.600 16.880 1.00 93.69 192 ALA A N 1
ATOM 1460 C CA . ALA A 1 192 ? -8.179 11.325 15.650 1.00 93.69 192 ALA A CA 1
ATOM 1461 C C . ALA A 1 192 ? -6.685 11.285 15.289 1.00 93.69 192 ALA A C 1
ATOM 1463 O O . ALA A 1 192 ? -5.811 11.482 16.132 1.00 93.69 192 ALA A O 1
ATOM 1464 N N . VAL A 1 193 ? -6.407 11.104 14.001 1.00 92.19 193 VAL A N 1
ATOM 1465 C CA . VAL A 1 193 ? -5.071 11.133 13.40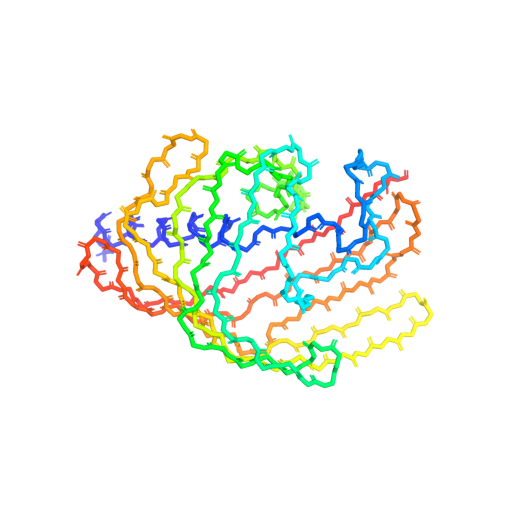8 1.00 92.19 193 VAL A CA 1
ATOM 1466 C C . VAL A 1 193 ? -4.996 12.289 12.419 1.00 92.19 193 VAL A C 1
ATOM 1468 O O . VAL A 1 193 ? -5.866 12.445 11.563 1.00 92.19 193 VAL A O 1
ATOM 1471 N N . ASN A 1 194 ? -3.932 13.080 12.523 1.00 93.44 194 ASN A N 1
ATOM 1472 C CA . ASN A 1 194 ? -3.511 14.039 11.508 1.00 93.44 194 ASN A CA 1
ATOM 1473 C C . ASN A 1 194 ? -1.989 14.167 11.575 1.00 93.44 194 ASN A C 1
ATOM 1475 O O . ASN A 1 194 ? -1.451 14.765 12.507 1.00 93.44 194 ASN A O 1
ATOM 1479 N N . MET A 1 195 ? -1.287 13.566 10.620 1.00 87.06 195 MET A N 1
ATOM 1480 C CA . MET A 1 195 ? 0.171 13.590 10.599 1.00 87.06 195 MET A CA 1
ATOM 1481 C C . MET A 1 195 ? 0.735 13.603 9.185 1.00 87.06 195 MET A C 1
ATOM 1483 O O . MET A 1 195 ? 0.069 13.235 8.221 1.00 87.06 195 MET A O 1
ATOM 1487 N N . LYS A 1 196 ? 2.001 14.004 9.072 1.00 85.69 196 LYS A N 1
ATOM 1488 C CA . LYS A 1 196 ? 2.767 13.934 7.829 1.00 85.69 196 LYS A CA 1
ATOM 1489 C C . LYS A 1 196 ? 3.857 12.880 7.957 1.00 85.69 196 LYS A C 1
ATOM 1491 O O . LYS A 1 196 ? 4.577 12.853 8.954 1.00 85.69 196 LYS A O 1
ATOM 1496 N N . LEU A 1 197 ? 3.975 12.038 6.942 1.00 77.50 197 LEU A N 1
ATOM 1497 C CA . LEU A 1 197 ? 5.037 11.059 6.781 1.00 77.50 197 LEU A CA 1
ATOM 1498 C C . LEU A 1 197 ? 5.864 11.476 5.569 1.00 77.50 197 LEU A C 1
ATOM 1500 O O . LEU A 1 197 ? 5.359 11.505 4.451 1.00 77.50 197 LEU A O 1
ATOM 1504 N N . ASN A 1 198 ? 7.125 11.817 5.819 1.00 79.19 198 ASN A N 1
ATOM 1505 C CA . ASN A 1 198 ? 8.118 12.040 4.780 1.00 79.19 198 ASN A CA 1
ATOM 1506 C C . ASN A 1 198 ? 9.279 11.095 5.052 1.00 79.19 198 ASN A C 1
ATOM 1508 O O . ASN A 1 198 ? 9.904 11.196 6.110 1.00 79.19 198 ASN A O 1
ATOM 1512 N N . HIS A 1 199 ? 9.546 10.169 4.142 1.00 70.75 199 HIS A N 1
ATOM 1513 C CA . HIS A 1 199 ? 10.686 9.273 4.279 1.00 70.75 199 HIS A CA 1
ATOM 1514 C C . HIS A 1 199 ? 11.162 8.781 2.920 1.00 70.75 199 HIS A C 1
ATOM 1516 O O . HIS A 1 199 ? 10.396 8.698 1.962 1.00 70.75 199 HIS A O 1
ATOM 1522 N N . THR A 1 200 ? 12.438 8.422 2.880 1.00 74.88 200 THR A N 1
ATOM 1523 C CA . THR A 1 200 ? 13.059 7.781 1.729 1.00 74.88 200 THR A CA 1
ATOM 1524 C C . THR A 1 200 ? 13.436 6.364 2.118 1.00 74.88 200 THR A C 1
ATOM 1526 O O . THR A 1 200 ? 14.043 6.146 3.166 1.00 74.88 200 THR A O 1
ATOM 1529 N N . ILE A 1 201 ? 13.073 5.399 1.282 1.00 69.94 201 ILE A N 1
ATOM 1530 C CA . ILE A 1 201 ? 13.489 4.005 1.403 1.00 69.94 201 ILE A CA 1
ATOM 1531 C C . ILE A 1 201 ? 14.368 3.678 0.207 1.00 69.94 201 ILE A C 1
ATOM 1533 O O . ILE A 1 201 ? 13.950 3.861 -0.935 1.00 69.94 201 ILE A O 1
ATOM 1537 N N . ASN A 1 202 ? 15.565 3.161 0.474 1.00 72.75 202 ASN A N 1
ATOM 1538 C CA . ASN A 1 202 ? 16.458 2.660 -0.561 1.00 72.75 202 ASN A CA 1
ATOM 1539 C C . ASN A 1 202 ? 16.309 1.145 -0.694 1.00 72.75 202 ASN A C 1
ATOM 1541 O O . ASN A 1 202 ? 16.214 0.427 0.302 1.00 72.75 202 ASN A O 1
ATOM 1545 N N . PHE A 1 203 ? 16.334 0.660 -1.928 1.00 70.38 203 PHE A N 1
ATOM 1546 C CA . PHE A 1 203 ? 16.294 -0.756 -2.268 1.00 70.38 203 PHE A CA 1
ATOM 1547 C C . PHE A 1 203 ? 17.570 -1.105 -3.022 1.00 70.38 203 PHE A C 1
ATOM 1549 O O . PHE A 1 203 ? 17.877 -0.476 -4.040 1.00 70.38 203 PHE A O 1
ATOM 1556 N N . SER A 1 204 ? 18.285 -2.126 -2.552 1.00 66.44 204 SER A N 1
ATOM 1557 C CA . SER A 1 204 ? 19.384 -2.718 -3.307 1.00 66.44 204 SER A CA 1
ATOM 1558 C C . SER A 1 204 ? 19.454 -4.230 -3.132 1.00 66.44 204 SER A C 1
ATOM 1560 O O . SER A 1 204 ? 19.317 -4.718 -2.012 1.00 66.44 204 SER A O 1
ATOM 1562 N N . SER A 1 205 ? 19.718 -4.963 -4.215 1.00 62.53 205 SER A N 1
ATOM 1563 C CA . SER A 1 205 ? 20.058 -6.390 -4.167 1.00 62.53 205 SER A CA 1
ATOM 1564 C C . SER A 1 205 ? 21.415 -6.631 -4.829 1.00 62.53 205 SER A C 1
ATOM 1566 O O . SER A 1 205 ? 21.619 -6.227 -5.970 1.00 62.53 205 SER A O 1
ATOM 1568 N N . GLY A 1 206 ? 22.316 -7.303 -4.104 1.00 51.28 206 GLY A N 1
ATOM 1569 C CA . GLY A 1 206 ? 23.615 -7.773 -4.598 1.00 51.28 206 GLY A CA 1
ATOM 1570 C C . GLY A 1 206 ? 24.706 -6.701 -4.742 1.00 51.28 206 GLY A C 1
ATOM 1571 O O . GLY A 1 206 ? 24.496 -5.645 -5.333 1.00 51.28 206 GLY A O 1
ATOM 1572 N N . GLN A 1 207 ? 25.899 -7.018 -4.226 1.00 36.34 207 GLN A N 1
ATOM 1573 C CA . GLN A 1 207 ? 27.152 -6.692 -4.917 1.00 36.34 207 GLN A CA 1
ATOM 1574 C C . GLN A 1 207 ? 27.375 -7.736 -6.014 1.00 36.34 207 GLN A C 1
ATOM 1576 O O . GLN A 1 207 ? 27.051 -8.916 -5.747 1.00 36.34 207 GLN A O 1
#

Secondary structure (DSSP, 8-state):
---HHHHHHHHHHHHHHHHHS-----SSSS---GGG--TT--TTPPP---B-TTS-EEEEES--EEETTTTEEEEEEEEEEEEEEEEEEEEEEE-TTSBEEEEEEEEEEEEEEEEEEEEEEEEETTEEEEEEEEEEEEEESS-EETTEEPPPEEEEEEEEEEEEEEEEEETTEEEEEEEEEEEEEEEETTEEEEEEEEEEEEEEE--

Sequence (207 aa):
MQTGAEQKTQDQVRKLFSVLYPFPASASSSARSLDGVDPSYNPFAAITTQACQLGGTQTIDGTITNSNNGDNVDSDDLNWTYDNCKENTAGSVVDANGVAVLVPLTYSGTVIRTLHWKRAKTVSVNFEKSILSGTDRIRSSNYTINNEKLPTFDLTFTRNDSIYSQTEYSPGKIKAALEEHVTVVGSINGEAVNMKLNHTINFSSGQ

Foldseek 3Di:
DQDPVNVVFVVLVLLCVQPVQFFAQDPDDAADDLLPRDLVTDSQAADDFDAANVGWGKDWDFDWDAPPRSQWIFTFFIKIFTGQRWYWGWRSDADPVQATDTDIKTKGDIKTKGWTKGWDWDDDDAKIKIWIFTKIWIFDPAMDIPNHGRFGWTKIKTWDGWMKMWRGDDSQWTWIKTWTWIWIFTDGNNHTDTDTDTDMHIHTGDD

pLDDT: mean 74.18, std 18.33, range [25.55, 95.81]